Protein AF-Q4DL75-F1 (afdb_monomer_lite)

InterPro domains:
  IPR012677 Nucleotide-binding alpha-beta plait domain superfamily [G3DSA:3.30.70.330] (107-246)

Foldseek 3Di:
DPPPPPPPPFDAAPVRDTAPDDLVLLDQDPVLVPDPCSVLCVVCRSVLSVVLRNVCSHDPVNSPDDSVVSSVVSVVVSVVVVVVVVVVVQLVVQLVQQQPQVRQDPQGGQDLKKKKFFQDAPVVCVVCVVVVNVVVVVVVVQVVLCVQLVHHFPDKDKAAQDVPPPDDDDDDDDDDDDDDDDDDDDDDDDDDPPDDDDDDDDPPDGHGRIMMMTGHPGSSSLSSSQSPQQQDDRPNTGMHMHGDDD

Radius of gyration: 28.58 Å; chains: 1; bounding box: 88×38×76 Å

pLDDT: mean 80.65, std 22.0, range [27.27, 97.44]

Organism: Trypanosoma cruzi (strain CL Brener) (NCBI:txid353153)

Sequence (246 aa):
MDSYASTALVIWGSTGKRLQFTRQDLQMPESVKERPNHHFFEKQWDSVAGFWMNRVLKEAALQQMTVQDIVQCIVSDIERRWEQRKKEKSLYKKRKRLLDSSNITAAGAPSPHVLITNIVSLEAYRQLVAEDSLQQFVTAVLEKVEEVAKEKVAHHAILVDDDDKSDTESPAKDKVKEKQGEDGDGTGPGKAKKRARHEEGDSVSFDDHVAFVCTFSSEAKAARVVSELHGSTFDSRAVLCRFYAL

Secondary structure (DSSP, 8-state):
----------EE-TTSPEES--GGGSPPPHHHHTSTTHHHHHHHHHHHHHHHHHHHHH-TTGGGS-HHHHHHHHHHHHHHHHHHHHHHHHHHHHHHHHT-TT--BTTBS--SEEEEESSS-HHHHHHHHHTT-HHHHHHHHHHHHHHHHTS--SEEEEEE--TT---S----------------------------PPP-S--PPP--SEEEEEE-SSHHHHHHHHHHHTT-EETTEE-EEEE---

Structure (mmCIF, N/CA/C/O backbone):
data_AF-Q4DL75-F1
#
_entry.id   AF-Q4DL75-F1
#
loop_
_atom_site.group_PDB
_atom_site.id
_atom_site.type_symbol
_atom_site.label_atom_id
_atom_site.label_alt_id
_atom_site.label_comp_id
_atom_site.label_asym_id
_atom_site.label_entity_id
_atom_site.label_seq_id
_atom_site.pdbx_PDB_ins_code
_atom_site.Cartn_x
_atom_site.Cartn_y
_atom_site.Cartn_z
_atom_site.occupancy
_atom_site.B_iso_or_equiv
_atom_site.auth_seq_id
_atom_site.auth_comp_id
_atom_site.auth_asym_id
_atom_site.auth_atom_id
_atom_site.pdbx_PDB_model_num
ATOM 1 N N . MET A 1 1 ? -42.844 -4.704 46.526 1.00 39.78 1 MET A N 1
ATOM 2 C CA . MET A 1 1 ? -41.671 -5.350 45.905 1.00 39.78 1 MET A CA 1
ATOM 3 C C . MET A 1 1 ? -41.785 -5.077 44.425 1.00 39.78 1 MET A C 1
ATOM 5 O O . MET A 1 1 ? -42.503 -5.797 43.744 1.00 39.78 1 MET A O 1
ATOM 9 N N . ASP A 1 2 ? -41.177 -3.992 43.960 1.00 42.34 2 ASP A N 1
ATOM 10 C CA . ASP A 1 2 ? -41.196 -3.661 42.540 1.00 42.34 2 ASP A CA 1
ATOM 11 C C . ASP A 1 2 ? -40.245 -4.614 41.831 1.00 42.34 2 ASP A C 1
ATOM 13 O O . ASP A 1 2 ? -39.023 -4.462 41.847 1.00 42.34 2 ASP A O 1
ATOM 17 N N . SER A 1 3 ? -40.824 -5.672 41.272 1.00 45.69 3 SER A N 1
ATOM 18 C CA . SER A 1 3 ? -40.167 -6.497 40.278 1.00 45.69 3 SER A CA 1
ATOM 19 C C . SER A 1 3 ? -39.824 -5.585 39.106 1.00 45.69 3 SER A C 1
ATOM 21 O O . SER A 1 3 ? -40.694 -5.267 38.294 1.00 45.69 3 SER A O 1
ATOM 23 N N . TYR A 1 4 ? -38.570 -5.139 39.032 1.00 51.34 4 TYR A N 1
ATOM 24 C CA . TYR A 1 4 ? -38.012 -4.563 37.817 1.00 51.34 4 TYR A CA 1
ATOM 25 C C . TYR A 1 4 ? -38.083 -5.648 36.743 1.00 51.34 4 TYR A C 1
ATOM 27 O O . TYR A 1 4 ? -37.189 -6.482 36.604 1.00 51.34 4 TYR A O 1
ATOM 35 N N . ALA A 1 5 ? -39.197 -5.676 36.015 1.00 50.12 5 ALA A N 1
ATOM 36 C CA . ALA A 1 5 ? -39.302 -6.400 34.771 1.00 50.12 5 ALA A CA 1
ATOM 37 C C . ALA A 1 5 ? -38.265 -5.760 33.850 1.00 50.12 5 ALA A C 1
ATOM 39 O O . ALA A 1 5 ? -38.484 -4.675 33.318 1.00 50.12 5 ALA A O 1
ATOM 40 N N . SER A 1 6 ? -37.095 -6.391 33.743 1.00 47.69 6 SER A N 1
ATOM 41 C CA . SER A 1 6 ? -36.088 -6.013 32.765 1.00 47.69 6 SER A CA 1
ATOM 42 C C . SER A 1 6 ? -36.744 -6.174 31.400 1.00 47.69 6 SER A C 1
ATOM 44 O O . SER A 1 6 ? -36.872 -7.283 30.878 1.00 47.69 6 SER A O 1
ATOM 46 N N . THR A 1 7 ? -37.261 -5.074 30.856 1.00 50.94 7 THR A N 1
ATOM 47 C CA . THR A 1 7 ? -37.742 -4.983 29.484 1.00 50.94 7 THR A CA 1
ATOM 48 C C . THR A 1 7 ? -36.516 -5.092 28.595 1.00 50.94 7 THR A C 1
ATOM 50 O O . THR A 1 7 ? -35.979 -4.093 28.122 1.00 50.94 7 THR A O 1
ATOM 53 N N . ALA A 1 8 ? -36.013 -6.315 28.437 1.00 59.88 8 ALA A N 1
ATOM 54 C CA . ALA A 1 8 ? -34.924 -6.611 27.534 1.00 59.88 8 ALA A CA 1
ATOM 55 C C . ALA A 1 8 ? -35.410 -6.249 26.131 1.00 59.88 8 ALA A C 1
ATOM 57 O O . ALA A 1 8 ? -36.272 -6.930 25.570 1.00 59.88 8 ALA A O 1
ATOM 58 N N . LEU A 1 9 ? -34.903 -5.135 25.600 1.00 67.50 9 LEU A N 1
ATOM 59 C CA . LEU A 1 9 ? -35.175 -4.686 24.245 1.00 67.50 9 LEU A CA 1
ATOM 60 C C . LEU A 1 9 ? -34.854 -5.845 23.295 1.00 67.50 9 LEU A C 1
ATOM 62 O O . LEU A 1 9 ? -33.698 -6.242 23.149 1.00 67.50 9 LEU A O 1
ATOM 66 N N . VAL A 1 10 ? -35.887 -6.428 22.689 1.00 70.69 10 VAL A N 1
ATOM 67 C CA . VAL A 1 10 ? -35.708 -7.544 21.764 1.00 70.69 10 VAL A CA 1
ATOM 68 C C . VAL A 1 10 ? -35.260 -6.976 20.426 1.00 70.69 10 VAL A C 1
ATOM 70 O O . VAL A 1 10 ? -36.040 -6.339 19.721 1.00 70.69 10 VAL A O 1
ATOM 73 N N . ILE A 1 11 ? -33.998 -7.208 20.078 1.00 77.12 11 ILE A N 1
ATOM 74 C CA . ILE A 1 11 ? -33.431 -6.772 18.805 1.00 77.12 11 ILE A CA 1
ATOM 75 C C . ILE A 1 11 ? -33.595 -7.901 17.786 1.00 77.12 11 ILE A C 1
ATOM 77 O O . ILE A 1 11 ? -33.155 -9.028 18.016 1.00 77.12 11 ILE A O 1
ATOM 81 N N . TRP A 1 12 ? -34.214 -7.595 16.649 1.00 77.56 12 TRP A N 1
ATOM 82 C CA . TRP A 1 12 ? -34.369 -8.528 15.536 1.00 77.56 12 TRP A CA 1
ATOM 83 C C . TRP A 1 12 ? -33.441 -8.133 14.391 1.00 77.56 12 TRP A C 1
ATOM 85 O O . TRP A 1 12 ? -33.362 -6.965 14.011 1.00 77.56 12 TRP A O 1
ATOM 95 N N . GLY A 1 13 ? -32.735 -9.114 13.838 1.00 77.75 13 GLY A N 1
ATOM 96 C CA . GLY A 1 13 ? -32.052 -8.963 12.563 1.00 77.75 13 GLY A CA 1
ATOM 97 C C . GLY A 1 13 ? -33.050 -8.935 11.404 1.00 77.75 13 GLY A C 1
ATOM 98 O O . GLY A 1 13 ? -34.162 -9.451 11.502 1.00 77.75 13 GLY A O 1
ATOM 99 N N . SER A 1 14 ? -32.623 -8.386 10.269 1.00 79.00 14 SER A N 1
ATOM 100 C CA . SER A 1 14 ? -33.390 -8.331 9.008 1.00 79.00 14 SER A CA 1
ATOM 101 C C . SER A 1 14 ? -33.854 -9.698 8.482 1.00 79.00 14 SER A C 1
ATOM 103 O O . SER A 1 14 ? -34.787 -9.783 7.695 1.00 79.00 14 SER A O 1
ATOM 105 N N . THR A 1 15 ? -33.225 -10.772 8.947 1.00 76.00 15 THR A N 1
ATOM 106 C CA . THR A 1 15 ? -33.537 -12.177 8.649 1.00 76.00 15 THR A CA 1
ATOM 107 C C . THR A 1 15 ? -34.676 -12.739 9.506 1.00 76.00 15 THR A C 1
ATOM 109 O O . THR A 1 15 ? -35.018 -13.910 9.371 1.00 76.00 15 THR A O 1
ATOM 112 N N . GLY A 1 16 ? -35.212 -11.954 10.445 1.00 75.38 16 GLY A N 1
ATOM 113 C CA . GLY A 1 16 ? -36.193 -12.416 11.425 1.00 75.38 16 GLY A CA 1
ATOM 114 C C . GLY A 1 16 ? -35.593 -13.224 12.579 1.00 75.38 16 GLY A C 1
ATOM 115 O O . GLY A 1 16 ? -36.344 -13.765 13.383 1.00 75.38 16 GLY A O 1
ATOM 116 N N . LYS A 1 17 ? -34.260 -13.313 12.715 1.00 76.31 17 LYS A N 1
ATOM 117 C CA . LYS A 1 17 ? -33.630 -13.891 13.915 1.00 76.31 17 LYS A CA 1
ATOM 118 C C . LYS A 1 17 ? -33.535 -12.868 15.042 1.00 76.31 17 LYS A C 1
ATOM 120 O O . LYS A 1 17 ? -33.131 -11.727 14.829 1.00 76.31 17 LYS A O 1
ATOM 125 N N . ARG A 1 18 ? -33.839 -13.305 16.263 1.00 81.19 18 ARG A N 1
ATOM 126 C CA . ARG A 1 18 ? -33.608 -12.528 17.485 1.00 81.19 18 ARG A CA 1
ATOM 127 C C . ARG A 1 18 ? -32.119 -12.529 17.828 1.00 81.19 18 ARG A C 1
ATOM 129 O O . ARG A 1 18 ? -31.531 -13.595 17.994 1.00 81.19 18 ARG A O 1
ATOM 136 N N . LEU A 1 19 ? -31.535 -11.346 17.988 1.00 82.50 19 LEU A N 1
ATOM 137 C CA . LEU A 1 19 ? -30.210 -11.191 18.577 1.00 82.50 19 LEU A CA 1
ATOM 138 C C . LEU A 1 19 ? -30.308 -11.330 20.098 1.00 82.50 19 LEU A C 1
ATOM 140 O O . LEU A 1 19 ? -31.209 -10.780 20.733 1.00 82.50 19 LEU A O 1
ATOM 144 N N . GLN A 1 20 ? -29.376 -12.082 20.678 1.00 83.75 20 GLN A N 1
ATOM 145 C CA . GLN A 1 20 ? -29.283 -12.290 22.128 1.00 83.75 20 GLN A CA 1
ATOM 146 C C . GLN A 1 20 ? -28.433 -11.227 22.833 1.00 83.75 20 GLN A C 1
ATOM 148 O O . GLN A 1 20 ? -28.248 -11.298 24.041 1.00 83.75 20 GLN A O 1
ATOM 153 N N . PHE A 1 21 ? -27.921 -10.253 22.085 1.00 87.50 21 PHE A N 1
ATOM 154 C CA . PHE A 1 21 ? -27.061 -9.198 22.593 1.00 87.50 21 PHE A CA 1
ATOM 155 C C . PHE A 1 21 ? -27.409 -7.863 21.936 1.00 87.50 21 PHE A C 1
ATOM 157 O O . PHE A 1 21 ? -28.102 -7.783 20.917 1.00 87.50 21 PHE A O 1
ATOM 164 N N . THR A 1 22 ? -26.904 -6.806 22.541 1.00 86.25 22 THR A N 1
ATOM 165 C CA . THR A 1 22 ? -27.128 -5.416 22.186 1.00 86.25 22 THR A CA 1
ATOM 166 C C . THR A 1 22 ? -25.805 -4.715 21.912 1.00 86.25 22 THR A C 1
ATOM 168 O O . THR A 1 22 ? -24.712 -5.245 22.113 1.00 86.25 22 THR A O 1
ATOM 171 N N . ARG A 1 23 ? -25.887 -3.451 21.493 1.00 86.19 23 ARG A N 1
ATOM 172 C CA . ARG A 1 23 ? -24.699 -2.614 21.312 1.00 86.19 23 ARG A CA 1
ATOM 173 C C . ARG A 1 23 ? -23.872 -2.463 22.598 1.00 86.19 23 ARG A C 1
ATOM 175 O O . ARG A 1 23 ? -22.660 -2.278 22.485 1.00 86.19 23 ARG A O 1
ATOM 182 N N . GLN A 1 24 ? -24.510 -2.538 23.771 1.00 87.94 24 GLN A N 1
ATOM 183 C CA . GLN A 1 24 ? -23.860 -2.417 25.080 1.00 87.94 24 GLN A CA 1
ATOM 184 C C . GLN A 1 24 ? -23.007 -3.637 25.433 1.00 87.94 24 GLN A C 1
ATOM 186 O O . GLN A 1 24 ? -22.086 -3.499 26.226 1.00 87.94 24 GLN A O 1
ATOM 191 N N . ASP A 1 25 ? -23.262 -4.795 24.823 1.00 90.81 25 ASP A N 1
ATOM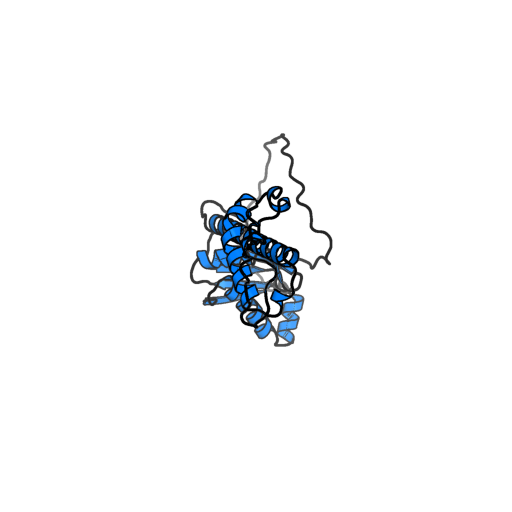 192 C CA . ASP A 1 25 ? -22.452 -6.002 25.017 1.00 90.81 25 ASP A CA 1
ATOM 193 C C . ASP A 1 25 ? -21.151 -5.955 24.191 1.00 90.81 25 ASP A C 1
ATOM 195 O O . ASP A 1 25 ? -20.176 -6.634 24.498 1.00 90.81 25 ASP A O 1
ATOM 199 N N . LEU A 1 26 ? -21.097 -5.095 23.165 1.00 92.31 26 LEU A N 1
ATOM 200 C CA . LEU A 1 26 ? -19.919 -4.850 22.322 1.00 92.31 26 LEU A CA 1
ATOM 201 C C . LEU A 1 26 ? -19.006 -3.756 22.913 1.00 92.31 26 LEU A C 1
ATOM 203 O O . LEU A 1 26 ? -18.618 -2.796 22.229 1.00 92.31 26 LEU A O 1
ATOM 207 N N . GLN A 1 27 ? -18.706 -3.871 24.205 1.00 93.94 27 GLN A N 1
ATOM 208 C CA . GLN A 1 27 ? -17.766 -2.996 24.908 1.00 93.94 27 GLN A CA 1
ATOM 209 C C . GLN A 1 27 ? -16.313 -3.366 24.608 1.00 93.94 27 GLN A C 1
ATOM 211 O O . GLN A 1 27 ? -16.003 -4.498 24.238 1.00 93.94 27 GLN A O 1
ATOM 216 N N . MET A 1 28 ? -15.420 -2.387 24.763 1.00 94.19 28 MET A N 1
ATOM 217 C CA . MET A 1 28 ? -13.986 -2.586 24.581 1.00 94.19 28 MET A CA 1
ATOM 218 C C . MET A 1 28 ? -13.439 -3.506 25.679 1.00 94.19 28 MET A C 1
ATOM 220 O O . MET A 1 28 ? -13.551 -3.148 26.853 1.00 94.19 28 MET A O 1
ATOM 224 N N . PRO A 1 29 ? -12.829 -4.656 25.331 1.00 93.81 29 PRO A N 1
ATOM 225 C CA . PRO A 1 29 ? -12.223 -5.543 26.314 1.00 93.81 29 PRO A CA 1
ATOM 226 C C . PRO A 1 29 ? -11.118 -4.849 27.098 1.00 93.81 29 PRO A C 1
ATOM 228 O O . PRO A 1 29 ? -10.367 -4.037 26.555 1.00 93.81 29 PRO A O 1
ATOM 231 N N . GLU A 1 30 ? -10.947 -5.236 28.358 1.00 92.38 30 GLU A N 1
ATOM 232 C CA . GLU A 1 30 ? -9.880 -4.688 29.199 1.00 92.38 30 GLU A CA 1
ATOM 233 C C . GLU A 1 30 ? -8.483 -5.012 28.663 1.00 92.38 30 GLU A C 1
ATOM 235 O O . GLU A 1 30 ? -7.593 -4.171 28.744 1.00 92.38 30 GLU A O 1
ATOM 240 N N . SER A 1 31 ? -8.317 -6.152 27.986 1.00 92.75 31 SER A N 1
ATOM 241 C CA . SER A 1 31 ? -7.064 -6.538 27.322 1.00 92.75 31 SER A CA 1
ATOM 242 C C . SER A 1 31 ? -6.601 -5.552 26.239 1.00 92.75 31 SER A C 1
ATOM 244 O O . SER A 1 31 ? -5.424 -5.520 25.884 1.00 92.75 31 SER A O 1
ATOM 246 N N . VAL A 1 32 ? -7.495 -4.710 25.703 1.00 92.81 32 VAL A N 1
ATOM 247 C CA . VAL A 1 32 ? -7.131 -3.647 24.750 1.00 92.81 32 VAL A CA 1
ATOM 248 C C . VAL A 1 32 ? -6.464 -2.463 25.460 1.00 92.81 32 VAL A C 1
ATOM 250 O O . VAL A 1 32 ? -5.645 -1.773 24.850 1.00 92.81 32 VAL A O 1
ATOM 253 N N . LYS A 1 33 ? -6.752 -2.243 26.751 1.00 90.94 33 LYS A N 1
ATOM 254 C CA . LYS A 1 33 ? -6.1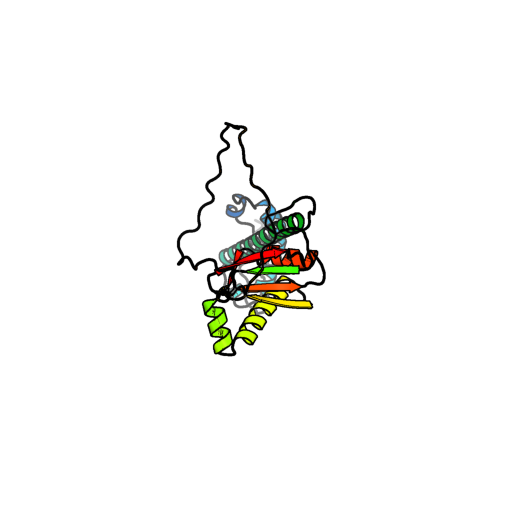71 -1.148 27.549 1.00 90.94 33 LYS A CA 1
ATOM 255 C C . LYS A 1 33 ? -4.670 -1.311 27.774 1.00 90.94 33 LYS A C 1
ATOM 257 O O . LYS A 1 33 ? -3.963 -0.317 27.898 1.00 90.94 33 LYS A O 1
ATOM 262 N N . GLU A 1 34 ? -4.182 -2.545 27.752 1.00 91.56 34 GLU A N 1
ATOM 263 C CA . GLU A 1 34 ? -2.760 -2.871 27.906 1.00 91.56 34 GLU A CA 1
ATOM 264 C C . GLU A 1 34 ? -1.948 -2.645 26.616 1.00 91.56 34 GLU A C 1
ATOM 266 O O . GLU A 1 34 ? -0.717 -2.700 26.628 1.00 91.56 34 GLU A O 1
ATOM 271 N N . ARG A 1 35 ? -2.607 -2.373 25.479 1.00 91.94 35 ARG A N 1
ATOM 272 C CA . ARG A 1 35 ? -1.927 -2.208 24.189 1.00 91.94 35 ARG A CA 1
ATOM 273 C C . ARG A 1 35 ? -1.270 -0.829 24.047 1.00 91.94 35 ARG A C 1
ATOM 275 O O . ARG A 1 35 ? -1.858 0.187 24.420 1.00 91.94 35 ARG A O 1
ATOM 282 N N . PRO A 1 36 ? -0.110 -0.731 23.366 1.00 92.06 36 PRO A N 1
ATOM 283 C CA . PRO A 1 36 ? 0.589 0.544 23.162 1.00 92.06 36 PRO A CA 1
ATOM 284 C C . PRO A 1 36 ? -0.201 1.555 22.311 1.00 92.06 36 PRO A C 1
ATOM 286 O O . PRO A 1 36 ? 0.046 2.758 22.370 1.00 92.06 36 PRO A O 1
ATOM 289 N N . ASN A 1 37 ? -1.147 1.084 21.501 1.00 93.25 37 ASN A N 1
ATOM 290 C CA . ASN A 1 37 ? -2.039 1.885 20.665 1.00 93.25 37 ASN A CA 1
ATOM 291 C C . ASN A 1 37 ? -3.453 2.031 21.260 1.00 93.25 37 ASN A C 1
ATOM 293 O O . ASN A 1 37 ? -4.364 2.420 20.530 1.00 93.25 37 ASN A O 1
ATOM 297 N N . HIS A 1 38 ? -3.645 1.788 22.564 1.00 95.19 38 HIS A N 1
ATOM 298 C CA . HIS A 1 38 ? -4.941 1.891 23.254 1.00 95.19 38 HIS A CA 1
ATOM 299 C C . HIS A 1 38 ? -5.725 3.168 22.907 1.00 95.19 38 HIS A C 1
ATOM 301 O O . HIS A 1 38 ? -6.896 3.102 22.553 1.00 95.19 38 HIS A O 1
ATOM 307 N N . HIS A 1 39 ? -5.079 4.336 22.910 1.00 95.00 39 HIS A N 1
ATOM 308 C CA . HIS A 1 39 ? -5.768 5.599 22.624 1.00 95.00 39 HIS A CA 1
ATOM 309 C C . HIS A 1 39 ? -6.342 5.680 21.192 1.00 95.00 39 HIS A C 1
ATOM 311 O O . HIS A 1 39 ? -7.291 6.418 20.922 1.00 95.00 39 HIS A O 1
ATOM 317 N N . PHE A 1 40 ? -5.775 4.928 20.243 1.00 96.00 40 PHE A N 1
ATOM 318 C CA . PHE A 1 40 ? -6.364 4.786 18.912 1.00 96.00 40 PHE A CA 1
ATOM 319 C C . PHE A 1 40 ? -7.606 3.893 18.945 1.00 96.00 40 PHE A C 1
ATOM 321 O O . PHE A 1 40 ? -8.604 4.240 18.315 1.00 96.00 40 PHE A O 1
ATOM 328 N N . PHE A 1 41 ? -7.563 2.793 19.703 1.00 96.88 41 PHE A N 1
ATOM 329 C CA . PHE A 1 41 ? -8.728 1.940 19.936 1.00 96.88 41 PHE A CA 1
ATOM 330 C C . PHE A 1 41 ? -9.868 2.717 20.577 1.00 96.88 41 PHE A C 1
ATOM 332 O O . PHE A 1 41 ? -10.953 2.739 20.011 1.00 96.88 41 PHE A O 1
ATOM 339 N N . GLU A 1 42 ? -9.602 3.435 21.664 1.00 96.12 42 GLU A N 1
ATOM 340 C CA . GLU A 1 42 ? -10.575 4.274 22.367 1.00 96.12 42 GLU A CA 1
ATOM 341 C C . GLU A 1 42 ? -11.300 5.239 21.411 1.00 96.12 42 GLU A C 1
ATOM 343 O O . GLU A 1 42 ? -12.525 5.309 21.388 1.00 96.12 42 GLU A O 1
ATOM 348 N N . LYS A 1 43 ? -10.554 5.910 20.523 1.00 95.94 43 LYS A N 1
ATOM 349 C CA . LYS A 1 43 ? -11.116 6.836 19.524 1.00 95.94 43 LYS A CA 1
ATOM 350 C C . LYS A 1 43 ? -11.910 6.169 18.402 1.00 95.94 43 LYS A C 1
ATOM 352 O O . LYS A 1 43 ? -12.688 6.845 17.733 1.00 95.94 43 LYS A O 1
ATOM 357 N N . GLN A 1 44 ? -11.643 4.904 18.095 1.00 96.19 44 GLN A N 1
ATOM 358 C CA . GLN A 1 44 ? -12.281 4.192 16.982 1.00 96.19 44 GLN A CA 1
ATOM 359 C C . GLN A 1 44 ? -13.406 3.265 17.441 1.00 96.19 44 GLN A C 1
ATOM 361 O O . GLN A 1 44 ? -14.289 2.960 16.637 1.00 96.19 44 GLN A O 1
ATOM 366 N N . TRP A 1 45 ? -13.389 2.832 18.703 1.00 97.12 45 TRP A N 1
ATOM 367 C CA . TRP A 1 45 ? -14.210 1.735 19.199 1.00 97.12 45 TRP A CA 1
ATOM 368 C C . TRP A 1 45 ? -15.690 1.958 18.933 1.00 97.12 45 TRP A C 1
ATOM 370 O O . TRP A 1 45 ? -16.333 1.131 18.289 1.00 97.12 45 TRP A O 1
ATOM 380 N N . ASP A 1 46 ? -16.221 3.106 19.353 1.00 95.12 46 ASP A N 1
ATOM 381 C CA . ASP A 1 46 ? -17.655 3.364 19.266 1.00 95.12 46 ASP A CA 1
ATOM 382 C C . ASP A 1 46 ? -18.176 3.357 17.830 1.00 95.12 46 ASP A C 1
ATOM 384 O O . ASP A 1 46 ? -19.226 2.767 17.550 1.00 95.12 46 ASP A O 1
ATOM 388 N N . SER A 1 47 ? -17.395 3.932 16.914 1.00 96.00 47 SER A N 1
ATOM 389 C CA . SER A 1 47 ? -17.699 3.949 15.486 1.00 96.00 47 SER A CA 1
ATOM 390 C C . SER A 1 47 ? -17.640 2.545 14.880 1.00 96.00 47 SER A C 1
ATOM 392 O O . SER A 1 47 ? -18.586 2.121 14.213 1.00 96.00 47 SER A O 1
ATOM 394 N N . VAL A 1 48 ? -16.564 1.795 15.136 1.00 96.38 48 VAL A N 1
ATOM 395 C CA . VAL A 1 48 ? -16.358 0.467 14.539 1.00 96.38 48 VAL A CA 1
ATOM 396 C C . VAL A 1 48 ? -17.343 -0.549 15.105 1.00 96.38 48 VAL A C 1
ATOM 398 O O . VAL A 1 48 ? -17.970 -1.279 14.342 1.00 96.38 48 VAL A O 1
ATOM 401 N N . ALA A 1 49 ? -17.568 -0.568 16.413 1.00 95.81 49 ALA A N 1
ATOM 402 C CA . ALA A 1 49 ? -18.534 -1.478 17.007 1.00 95.81 49 ALA A CA 1
ATOM 403 C C . ALA A 1 49 ? -19.989 -1.090 16.660 1.00 95.81 49 ALA A C 1
ATOM 405 O O . ALA A 1 49 ? -20.840 -1.967 16.512 1.00 95.81 49 ALA A O 1
ATOM 406 N N . GLY A 1 50 ? -20.277 0.195 16.403 1.00 95.12 50 GLY A N 1
ATOM 407 C CA . GLY A 1 50 ? -21.547 0.625 15.804 1.00 95.12 50 GLY A CA 1
ATOM 408 C C . GLY A 1 50 ? -21.730 0.107 14.373 1.00 95.12 50 GLY A C 1
ATOM 409 O O . GLY A 1 50 ? -22.800 -0.388 14.018 1.00 95.12 50 GLY A O 1
ATOM 410 N N . PHE A 1 51 ? -20.672 0.156 13.560 1.00 95.38 51 PHE A N 1
ATOM 411 C CA . PHE A 1 51 ? -20.659 -0.437 12.222 1.00 95.38 51 PHE A CA 1
ATOM 412 C C . PHE A 1 51 ? -20.890 -1.955 12.266 1.00 95.38 51 PHE A C 1
ATOM 414 O O . PHE A 1 51 ? -21.756 -2.459 11.552 1.00 95.38 51 PHE A O 1
ATOM 421 N N . TRP A 1 52 ? -20.183 -2.677 13.139 1.00 95.31 52 TRP A N 1
ATOM 422 C CA . TRP A 1 52 ? -20.342 -4.126 13.284 1.00 95.31 52 TRP A CA 1
ATOM 423 C C . TRP A 1 52 ? -21.732 -4.523 13.777 1.00 95.31 52 TRP A C 1
ATOM 425 O O . TRP A 1 52 ? -22.305 -5.461 13.232 1.00 95.31 52 TRP A O 1
ATOM 435 N N . MET A 1 53 ? -22.331 -3.782 14.714 1.00 93.38 53 MET A N 1
ATOM 436 C CA . MET A 1 53 ? -23.714 -4.031 15.140 1.00 93.38 53 MET A CA 1
ATOM 437 C C . MET A 1 53 ? -24.696 -3.919 13.963 1.00 93.38 53 MET A C 1
ATOM 439 O O . MET A 1 53 ? -25.503 -4.817 13.729 1.00 93.38 53 MET A O 1
ATOM 443 N N . ASN A 1 54 ? -24.586 -2.851 13.166 1.00 92.06 54 ASN A N 1
ATOM 444 C CA . ASN A 1 54 ? -25.404 -2.677 11.962 1.00 92.06 54 ASN A CA 1
ATOM 445 C C . ASN A 1 54 ? -25.181 -3.791 10.934 1.00 92.06 54 ASN A C 1
ATOM 447 O O . ASN A 1 54 ? -26.113 -4.187 10.232 1.00 92.06 54 ASN A O 1
ATOM 451 N N . ARG A 1 55 ? -23.949 -4.292 10.839 1.00 93.12 55 ARG A N 1
ATOM 452 C CA . ARG A 1 55 ? -23.586 -5.389 9.947 1.00 93.12 55 ARG A CA 1
ATOM 453 C C . ARG A 1 55 ? -24.206 -6.713 10.399 1.00 93.12 55 ARG A C 1
ATOM 455 O O . ARG A 1 55 ? -24.822 -7.395 9.587 1.00 93.12 55 ARG A O 1
ATOM 462 N N . VAL A 1 56 ? -24.144 -7.028 11.694 1.00 92.06 56 VAL A N 1
ATOM 463 C CA . VAL A 1 56 ? -24.781 -8.222 12.278 1.00 92.06 56 VAL A CA 1
ATOM 464 C C . VAL A 1 56 ? -26.296 -8.214 12.051 1.00 92.06 56 VAL A C 1
ATOM 466 O O . VAL A 1 56 ? -26.884 -9.239 11.714 1.00 92.06 56 VAL A O 1
ATOM 469 N N . LEU A 1 57 ? -26.949 -7.054 12.149 1.00 89.31 57 LEU A N 1
ATOM 470 C CA . LEU A 1 57 ? -28.385 -6.941 11.866 1.00 89.31 57 LEU A CA 1
ATOM 471 C C . LEU A 1 57 ? -28.750 -7.316 10.419 1.00 89.31 57 LEU A C 1
ATOM 473 O O . LEU A 1 57 ? -29.879 -7.740 10.160 1.00 89.31 57 LEU A O 1
ATOM 477 N N . LYS A 1 58 ? -27.815 -7.184 9.475 1.00 88.62 58 LYS A N 1
ATOM 478 C CA . LYS A 1 58 ? -28.036 -7.411 8.040 1.00 88.62 58 LYS A CA 1
ATOM 479 C C . LYS A 1 58 ? -27.552 -8.778 7.558 1.00 88.62 58 LYS A C 1
ATOM 481 O O . LYS A 1 58 ? -28.164 -9.363 6.673 1.00 88.62 58 LYS A O 1
ATOM 486 N N . GLU A 1 59 ? -26.471 -9.297 8.131 1.00 88.88 59 GLU A N 1
ATOM 487 C CA . GLU A 1 59 ? -25.804 -10.505 7.638 1.00 88.88 59 GLU A CA 1
ATOM 488 C C . GLU A 1 59 ? -26.153 -11.734 8.484 1.00 88.88 59 GLU A C 1
ATOM 490 O O . GLU A 1 59 ? -25.723 -11.859 9.629 1.00 88.88 59 GLU A O 1
ATOM 495 N N . ALA A 1 60 ? -26.879 -12.689 7.891 1.00 85.56 60 ALA A N 1
ATOM 496 C CA . ALA A 1 60 ? -27.325 -13.918 8.558 1.00 85.56 60 ALA A CA 1
ATOM 497 C C . ALA A 1 60 ? -26.183 -14.739 9.188 1.00 85.56 60 ALA A C 1
ATOM 499 O O . ALA A 1 60 ? -26.378 -15.372 10.226 1.00 85.56 60 ALA A O 1
ATOM 500 N N . ALA A 1 61 ? -25.001 -14.730 8.564 1.00 87.38 61 ALA A N 1
ATOM 501 C CA . ALA A 1 61 ? -23.824 -15.447 9.049 1.00 87.38 61 ALA A CA 1
ATOM 502 C C . ALA A 1 61 ? -23.296 -14.858 10.368 1.00 87.38 61 ALA A C 1
ATOM 504 O O . ALA A 1 61 ? -22.989 -15.598 11.298 1.00 87.38 61 ALA A O 1
ATOM 505 N N . LEU A 1 62 ? -23.269 -13.527 10.487 1.00 88.94 62 LEU A N 1
ATOM 506 C CA . LEU A 1 62 ? -22.761 -12.843 11.678 1.00 88.94 62 LEU A CA 1
ATOM 507 C C . LEU A 1 62 ? -23.705 -12.970 12.880 1.00 88.94 62 LEU A C 1
ATOM 509 O O . LEU A 1 62 ? -23.268 -12.889 14.020 1.00 88.94 62 LEU A O 1
ATOM 513 N N . GLN A 1 63 ? -24.998 -13.207 12.647 1.00 85.88 63 GLN A N 1
ATOM 514 C CA . GLN A 1 63 ? -25.993 -13.395 13.713 1.00 85.88 63 GLN A CA 1
ATOM 515 C C . GLN A 1 63 ? -25.805 -14.697 14.500 1.00 85.88 63 GLN A C 1
ATOM 517 O O . GLN A 1 63 ? -26.422 -14.866 15.548 1.00 85.88 63 GLN A O 1
ATOM 522 N N . GLN A 1 64 ? -25.008 -15.631 13.975 1.00 85.56 64 GLN A N 1
ATOM 523 C CA . GLN A 1 64 ? -24.668 -16.892 14.641 1.00 85.56 64 GLN A CA 1
ATOM 524 C C . GLN A 1 64 ? -23.363 -16.795 15.438 1.00 85.56 64 GLN A C 1
ATOM 526 O O . GLN A 1 64 ? -23.040 -17.717 16.181 1.00 85.56 64 GLN A O 1
ATOM 531 N N . MET A 1 65 ? -22.614 -15.700 15.281 1.00 89.19 65 MET A N 1
ATOM 532 C CA . MET A 1 65 ? -21.365 -15.483 16.001 1.00 89.19 65 MET A CA 1
ATOM 533 C C . MET A 1 65 ? -21.637 -15.102 17.452 1.00 89.19 65 MET A C 1
ATOM 535 O O . MET A 1 65 ? -22.633 -14.444 17.767 1.00 89.19 65 MET A O 1
ATOM 539 N N . THR A 1 66 ? -20.723 -15.485 18.339 1.00 91.75 66 THR A N 1
ATOM 540 C CA . THR A 1 66 ? -20.791 -15.039 19.728 1.00 91.75 66 THR A CA 1
ATOM 541 C C . THR A 1 66 ? -20.402 -13.563 19.832 1.00 91.75 66 THR A C 1
ATOM 543 O O . THR A 1 66 ? -19.711 -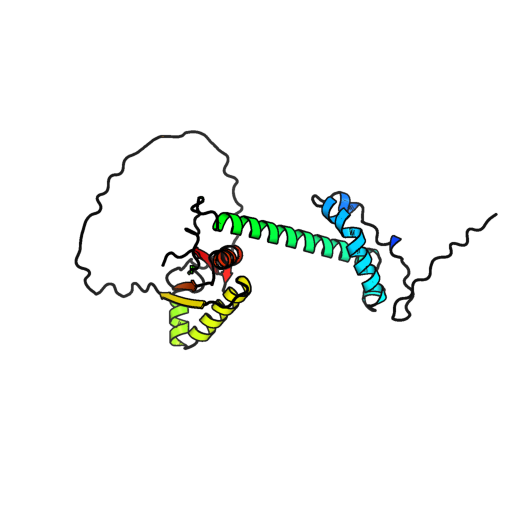13.011 18.971 1.00 91.75 66 THR A O 1
ATOM 546 N N . VAL A 1 67 ? -20.809 -12.909 20.923 1.00 91.62 67 VAL A N 1
ATOM 547 C CA . VAL A 1 67 ? -20.394 -11.528 21.228 1.00 91.62 67 VAL A CA 1
ATOM 548 C C . VAL A 1 67 ? -18.867 -11.414 21.244 1.00 91.62 67 VAL A C 1
ATOM 550 O O . VAL A 1 67 ? -18.318 -10.461 20.696 1.00 91.62 67 VAL A O 1
ATOM 553 N N . GLN A 1 68 ? -18.182 -12.410 21.813 1.00 93.81 68 GLN A N 1
ATOM 554 C CA . GLN A 1 68 ? -16.722 -12.447 21.890 1.00 93.81 68 GLN A CA 1
ATOM 555 C C . GLN A 1 68 ? -16.078 -12.483 20.498 1.00 93.81 68 GLN A C 1
ATOM 557 O O . GLN A 1 68 ? -15.146 -11.720 20.247 1.00 93.81 68 GLN A O 1
ATOM 562 N N . ASP A 1 69 ? -16.611 -13.278 19.566 1.00 94.62 69 ASP A N 1
ATOM 563 C CA . ASP A 1 69 ? -16.085 -13.352 18.196 1.00 94.62 69 ASP A CA 1
ATOM 564 C C . ASP A 1 69 ? -16.270 -12.030 17.436 1.00 94.62 69 ASP A C 1
ATOM 566 O O . ASP A 1 69 ? -15.387 -11.593 16.694 1.00 94.62 69 ASP A O 1
ATOM 570 N N . ILE A 1 70 ? -17.408 -11.357 17.634 1.00 94.38 70 ILE A N 1
ATOM 571 C CA . ILE A 1 70 ? -17.688 -10.048 17.024 1.00 94.38 70 ILE A CA 1
ATOM 572 C C . ILE A 1 70 ? -16.746 -8.987 17.598 1.00 94.38 70 ILE A C 1
ATOM 574 O O . ILE A 1 70 ? -16.179 -8.187 16.852 1.00 94.38 70 ILE A O 1
ATOM 578 N N . VAL A 1 71 ? -16.542 -8.990 18.915 1.00 96.00 71 VAL A N 1
ATOM 579 C CA . VAL A 1 71 ? -15.580 -8.114 19.592 1.00 96.00 71 VAL A CA 1
ATOM 580 C C . VAL A 1 71 ? -14.161 -8.365 19.079 1.00 96.00 71 VAL A C 1
ATOM 582 O O . VAL A 1 71 ? -13.446 -7.407 18.787 1.00 96.00 71 VAL A O 1
ATOM 585 N N . GLN A 1 72 ? -13.768 -9.621 18.866 1.00 95.81 72 GLN A N 1
ATOM 586 C CA . GLN A 1 72 ? -12.470 -9.947 18.278 1.00 95.81 72 GLN A CA 1
ATOM 587 C C . GLN A 1 72 ? -12.349 -9.422 16.839 1.00 95.81 72 GLN A C 1
ATOM 589 O O . GLN A 1 72 ? -11.317 -8.864 16.467 1.00 95.81 72 GLN A O 1
ATOM 594 N N . CYS A 1 73 ? -13.419 -9.508 16.048 1.00 96.00 73 CYS A N 1
ATOM 595 C CA . CYS A 1 73 ? -13.482 -8.931 14.706 1.00 96.00 73 CYS A CA 1
ATOM 596 C C . CYS A 1 73 ? -13.357 -7.394 14.714 1.00 96.00 73 CYS A C 1
ATOM 598 O O . CYS A 1 73 ? -12.662 -6.828 13.866 1.00 96.00 73 CYS A O 1
ATOM 600 N N . ILE A 1 74 ? -13.971 -6.712 15.688 1.00 96.88 74 ILE A N 1
ATOM 601 C CA . ILE A 1 74 ? -13.799 -5.268 15.919 1.00 96.88 74 ILE A CA 1
ATOM 602 C C . ILE A 1 74 ? -12.335 -4.954 16.243 1.00 96.88 74 ILE A C 1
ATOM 604 O O . ILE A 1 74 ? -11.759 -4.044 15.642 1.00 96.88 74 ILE A O 1
ATOM 608 N N . VAL A 1 75 ? -11.720 -5.722 17.149 1.00 96.88 75 VAL A N 1
ATOM 609 C CA . VAL A 1 75 ? -10.310 -5.546 17.523 1.00 96.88 75 VAL A CA 1
ATOM 610 C C . VAL A 1 75 ? -9.407 -5.693 16.300 1.00 96.88 75 VAL A C 1
ATOM 612 O O . VAL A 1 75 ? -8.586 -4.814 16.037 1.00 96.88 75 VAL A O 1
ATOM 615 N N . SER A 1 76 ? -9.585 -6.759 15.517 1.00 96.62 76 SER A N 1
ATOM 616 C CA . SER A 1 76 ? -8.820 -7.003 14.292 1.00 96.62 76 SER A CA 1
ATOM 617 C C . SER A 1 76 ? -9.016 -5.909 13.238 1.00 96.62 76 SER A C 1
ATOM 619 O O . SER A 1 76 ? -8.048 -5.525 12.580 1.00 96.62 76 SER A O 1
ATOM 621 N N . ASP A 1 77 ? -10.228 -5.367 13.077 1.00 96.94 77 ASP A N 1
ATOM 622 C CA . ASP A 1 77 ? -10.473 -4.268 12.134 1.00 96.94 77 ASP A CA 1
ATOM 623 C C . ASP A 1 77 ? -9.757 -2.979 12.565 1.00 96.94 77 ASP A C 1
ATOM 625 O O . ASP A 1 77 ? -9.082 -2.342 11.753 1.00 96.94 77 ASP A O 1
ATOM 629 N N . ILE A 1 78 ? -9.841 -2.609 13.847 1.00 97.31 78 ILE A N 1
ATOM 630 C CA . ILE A 1 78 ? -9.142 -1.428 14.371 1.00 97.31 78 ILE A CA 1
ATOM 631 C C . ILE A 1 78 ? -7.623 -1.606 14.257 1.00 97.31 78 ILE A C 1
ATOM 633 O O . ILE A 1 78 ? -6.938 -0.682 13.816 1.00 97.31 78 ILE A O 1
ATOM 637 N N . GLU A 1 79 ? -7.094 -2.787 14.581 1.00 96.25 79 GLU A N 1
ATOM 638 C CA . GLU A 1 79 ? -5.662 -3.081 14.455 1.00 96.25 79 GLU A CA 1
ATOM 639 C C . GLU A 1 79 ? -5.196 -2.955 12.997 1.00 96.25 79 GLU A C 1
ATOM 641 O O . GLU A 1 79 ? -4.197 -2.297 12.703 1.00 96.25 79 GLU A O 1
ATOM 646 N N . ARG A 1 80 ? -5.973 -3.484 12.044 1.00 96.44 80 ARG A N 1
ATOM 647 C CA . ARG A 1 80 ? -5.684 -3.335 10.612 1.00 96.44 80 ARG A CA 1
ATOM 648 C C . ARG A 1 80 ? -5.656 -1.866 10.185 1.00 96.44 80 ARG A C 1
ATOM 650 O O . ARG A 1 80 ? -4.746 -1.455 9.464 1.00 96.44 80 ARG A O 1
ATOM 657 N N . ARG A 1 81 ? -6.617 -1.054 10.641 1.00 96.12 81 ARG A N 1
ATOM 658 C CA . ARG A 1 81 ? -6.642 0.399 10.371 1.00 96.12 81 ARG A CA 1
ATOM 659 C C . ARG A 1 81 ? -5.440 1.113 10.990 1.00 96.12 81 ARG A C 1
ATOM 661 O O . ARG A 1 81 ? -4.905 2.050 10.393 1.00 96.12 81 ARG A O 1
ATOM 668 N N . TRP A 1 82 ? -5.008 0.685 12.175 1.00 95.19 82 TRP A N 1
ATOM 669 C CA . TRP A 1 82 ? -3.823 1.221 12.837 1.00 95.19 82 TRP A CA 1
ATOM 670 C C . TRP A 1 82 ? -2.547 0.935 12.041 1.00 95.19 82 TRP A C 1
ATOM 672 O O . TRP A 1 82 ? -1.775 1.860 11.763 1.00 95.19 82 TRP A O 1
ATOM 682 N N . GLU A 1 83 ? -2.351 -0.311 11.613 1.00 95.12 83 GLU A N 1
ATOM 683 C CA . GLU A 1 83 ? -1.193 -0.699 10.806 1.00 95.12 83 GLU A CA 1
ATOM 684 C C . GLU A 1 83 ? -1.192 -0.014 9.436 1.00 95.12 83 GLU A C 1
ATOM 686 O O . GLU A 1 83 ? -0.157 0.502 9.004 1.00 95.12 83 GLU A O 1
ATOM 691 N N . GLN A 1 84 ? -2.359 0.124 8.799 1.00 94.06 84 GLN A N 1
ATOM 692 C CA . GLN A 1 84 ? -2.493 0.915 7.577 1.00 94.06 84 GLN A CA 1
ATOM 693 C C . GLN A 1 84 ? -2.047 2.368 7.801 1.00 94.06 84 GLN A C 1
ATOM 695 O O . GLN A 1 84 ? -1.214 2.886 7.055 1.00 94.06 84 GLN A O 1
ATOM 700 N N . ARG A 1 85 ? -2.516 3.017 8.875 1.00 93.62 85 ARG A N 1
ATOM 701 C CA . ARG A 1 85 ? -2.131 4.398 9.212 1.00 93.62 85 ARG A CA 1
ATOM 702 C C . ARG A 1 85 ? -0.631 4.530 9.484 1.00 93.62 85 ARG A C 1
ATOM 704 O O . ARG A 1 85 ? -0.032 5.548 9.129 1.00 93.62 85 ARG A O 1
ATOM 711 N N . LYS A 1 86 ? -0.001 3.535 10.118 1.00 93.62 86 LYS A N 1
ATOM 712 C CA . LYS A 1 86 ? 1.458 3.503 10.322 1.00 93.62 86 LYS A CA 1
ATOM 713 C C . LYS A 1 86 ? 2.204 3.389 8.997 1.00 93.62 86 LYS A C 1
ATOM 715 O O . LYS A 1 86 ? 3.131 4.172 8.772 1.00 93.62 86 LYS A O 1
ATOM 720 N N . LYS A 1 87 ? 1.778 2.479 8.115 1.00 90.19 87 LYS A N 1
ATOM 721 C CA . LYS A 1 87 ? 2.354 2.302 6.775 1.00 90.19 87 LYS A CA 1
ATOM 722 C C . LYS A 1 87 ? 2.255 3.593 5.962 1.00 90.19 87 LYS A C 1
ATOM 724 O O . LYS A 1 87 ? 3.268 4.079 5.465 1.00 90.19 87 LYS A O 1
ATOM 729 N N . GLU A 1 88 ? 1.079 4.213 5.920 1.00 91.56 88 GLU A N 1
ATOM 730 C CA . GLU A 1 88 ? 0.846 5.478 5.211 1.00 91.56 88 GLU A CA 1
ATOM 731 C C . GLU A 1 88 ? 1.699 6.627 5.762 1.00 91.56 88 GLU A C 1
ATOM 733 O O . GLU A 1 88 ? 2.331 7.354 4.996 1.00 91.56 88 GLU A O 1
ATOM 738 N N . LYS A 1 89 ? 1.793 6.773 7.092 1.00 93.12 89 LYS A N 1
ATOM 739 C CA . LYS A 1 89 ? 2.665 7.783 7.716 1.00 93.12 89 LYS A CA 1
ATOM 740 C C . LYS A 1 89 ? 4.143 7.546 7.412 1.00 93.12 89 LYS A C 1
ATOM 742 O O . LYS A 1 89 ? 4.882 8.513 7.224 1.00 93.12 89 LYS A O 1
ATOM 747 N N . SER A 1 90 ? 4.583 6.289 7.402 1.00 91.94 90 SER A N 1
ATOM 748 C CA . SER A 1 90 ? 5.960 5.925 7.057 1.00 91.94 90 SER A CA 1
ATOM 749 C C . SER A 1 90 ? 6.275 6.308 5.610 1.00 91.94 90 SER A C 1
ATOM 751 O O . SER A 1 90 ? 7.250 7.019 5.360 1.00 91.94 90 SER A O 1
ATOM 753 N N . LEU A 1 91 ? 5.390 5.945 4.676 1.00 90.31 91 LEU A N 1
ATOM 754 C CA . LEU A 1 91 ? 5.507 6.309 3.264 1.00 90.31 91 LEU A CA 1
ATOM 755 C C . LEU A 1 91 ? 5.496 7.823 3.064 1.00 90.31 91 LEU A C 1
ATOM 757 O O . LEU A 1 91 ? 6.353 8.350 2.361 1.00 90.31 91 LEU A O 1
ATOM 761 N N . TYR A 1 92 ? 4.597 8.542 3.736 1.00 90.69 92 TYR A N 1
ATOM 762 C CA . TYR A 1 92 ? 4.560 10.002 3.691 1.00 90.69 92 TYR A CA 1
ATOM 763 C C . TYR A 1 92 ? 5.891 10.625 4.137 1.00 90.69 92 TYR A C 1
ATOM 765 O O . TYR A 1 92 ? 6.435 11.485 3.447 1.00 90.69 92 TYR A O 1
ATOM 773 N N . LYS A 1 93 ? 6.466 10.160 5.257 1.00 91.25 93 LYS A N 1
ATOM 774 C CA . LYS A 1 93 ? 7.780 10.629 5.727 1.00 91.25 93 LYS A CA 1
ATOM 775 C C . LYS A 1 93 ? 8.900 10.291 4.741 1.00 91.25 93 LYS A C 1
ATOM 777 O O . LYS A 1 93 ? 9.770 11.131 4.535 1.00 91.25 93 LYS A O 1
ATOM 782 N N . LYS A 1 94 ? 8.885 9.094 4.142 1.00 89.38 94 LYS A N 1
ATOM 783 C CA . LYS A 1 94 ? 9.866 8.679 3.125 1.00 89.38 94 LYS A CA 1
ATOM 784 C C . LYS A 1 94 ? 9.790 9.598 1.904 1.00 89.38 94 LYS A C 1
ATOM 786 O O . LYS A 1 94 ? 10.804 10.175 1.540 1.00 89.38 94 LYS A O 1
ATOM 791 N N . ARG A 1 95 ? 8.593 9.833 1.356 1.00 90.56 95 ARG A N 1
ATOM 792 C CA . ARG A 1 95 ? 8.375 10.758 0.227 1.00 90.56 95 ARG A CA 1
ATOM 793 C C . ARG A 1 95 ? 8.805 12.185 0.550 1.00 90.56 95 ARG A C 1
ATOM 795 O O . ARG A 1 95 ? 9.509 12.789 -0.243 1.00 90.56 95 ARG A O 1
ATOM 802 N N . LYS A 1 96 ? 8.442 12.704 1.729 1.00 90.25 96 LYS A N 1
ATOM 803 C CA . LYS A 1 96 ? 8.853 14.051 2.149 1.00 90.25 96 LYS A CA 1
ATOM 804 C C . LYS A 1 96 ? 10.378 14.203 2.182 1.00 90.25 96 LYS A C 1
ATOM 806 O O . LYS A 1 96 ? 10.872 15.249 1.801 1.00 90.25 96 LYS A O 1
ATOM 811 N N . ARG A 1 97 ? 11.108 13.174 2.627 1.00 89.62 97 ARG A N 1
ATOM 812 C CA . ARG A 1 97 ? 12.582 13.171 2.624 1.00 89.62 97 ARG A CA 1
ATOM 813 C C . ARG A 1 97 ? 13.168 13.034 1.223 1.00 89.62 97 ARG A C 1
ATOM 815 O O . ARG A 1 97 ? 14.177 13.656 0.951 1.00 89.62 97 ARG A O 1
ATOM 822 N N . LEU A 1 98 ? 12.549 12.225 0.364 1.00 89.56 98 LEU A N 1
ATOM 823 C CA . LEU A 1 98 ? 12.984 12.049 -1.024 1.00 89.56 98 LEU A CA 1
ATOM 824 C C . LEU A 1 98 ? 12.864 13.336 -1.843 1.00 89.56 98 LEU A C 1
ATOM 826 O O . LEU A 1 98 ? 13.653 13.522 -2.750 1.00 89.56 98 LEU A O 1
ATOM 830 N N . LEU A 1 99 ? 11.886 14.187 -1.530 1.00 89.12 99 LEU A N 1
ATOM 831 C CA . LEU A 1 99 ? 11.647 15.471 -2.201 1.00 89.12 99 LEU A CA 1
ATOM 832 C C . LEU A 1 99 ? 12.395 16.647 -1.556 1.00 89.12 99 LEU A C 1
ATOM 834 O O . LEU A 1 99 ? 12.247 17.784 -1.993 1.00 89.12 99 LEU A O 1
ATOM 838 N N . ASP A 1 100 ? 13.152 16.405 -0.488 1.00 87.69 100 ASP A N 1
ATOM 839 C CA . ASP A 1 100 ? 13.949 17.440 0.157 1.00 87.69 100 ASP A CA 1
ATOM 840 C C . ASP A 1 100 ? 15.277 17.583 -0.590 1.00 87.69 100 ASP A C 1
ATOM 842 O O . ASP A 1 100 ? 16.190 16.779 -0.409 1.00 87.69 100 ASP A O 1
ATOM 846 N N . SER A 1 101 ? 15.387 18.605 -1.440 1.00 79.56 101 SER A N 1
ATOM 847 C CA . SER A 1 101 ? 16.579 18.854 -2.261 1.00 79.56 101 SER A CA 1
ATOM 848 C C . SER A 1 101 ? 17.843 19.127 -1.441 1.00 79.56 101 SER A C 1
ATOM 850 O O . SER A 1 101 ? 18.948 18.934 -1.944 1.00 79.56 101 SER A O 1
ATOM 852 N N . SER A 1 102 ? 17.704 19.530 -0.172 1.00 82.12 102 SER A N 1
ATOM 853 C CA . SER A 1 102 ? 18.839 19.711 0.740 1.00 82.12 102 SER A CA 1
ATOM 854 C C . SER A 1 102 ? 19.409 18.386 1.258 1.00 82.12 102 SER A C 1
ATOM 856 O O . SER A 1 102 ? 20.530 18.343 1.767 1.00 82.12 102 SER A O 1
ATOM 858 N N . ASN A 1 103 ? 18.654 17.293 1.121 1.00 73.44 103 ASN A N 1
ATOM 859 C CA . ASN A 1 103 ? 19.004 15.976 1.624 1.00 73.44 103 ASN A CA 1
ATOM 860 C C . ASN A 1 103 ? 19.321 15.037 0.458 1.00 73.44 103 ASN A C 1
ATOM 862 O O . ASN A 1 103 ? 18.463 14.293 -0.019 1.00 73.44 103 ASN A O 1
ATOM 866 N N . ILE A 1 104 ? 20.575 15.055 0.002 1.00 72.25 104 ILE A N 1
ATOM 867 C CA . ILE A 1 104 ? 21.041 14.099 -1.005 1.00 72.25 104 ILE A CA 1
ATOM 868 C C . ILE A 1 104 ? 21.089 12.716 -0.352 1.00 72.25 104 ILE A C 1
ATOM 870 O O . ILE A 1 104 ? 21.996 12.378 0.407 1.00 72.25 104 ILE A O 1
ATOM 874 N N . THR A 1 105 ? 20.064 11.915 -0.627 1.00 77.94 105 THR A N 1
ATOM 875 C CA . THR A 1 105 ? 19.975 10.529 -0.165 1.00 77.94 105 THR A CA 1
ATOM 876 C C . THR A 1 105 ? 20.557 9.569 -1.205 1.00 77.94 105 THR A C 1
ATOM 878 O O . THR A 1 105 ? 20.803 9.942 -2.349 1.00 77.94 105 THR A O 1
ATOM 881 N N . ALA A 1 106 ? 20.701 8.289 -0.846 1.00 81.38 106 ALA A N 1
ATOM 882 C CA . ALA A 1 106 ? 21.080 7.228 -1.789 1.00 81.38 106 ALA A CA 1
ATOM 883 C C . ALA A 1 106 ? 20.113 7.079 -2.987 1.00 81.38 106 ALA A C 1
ATOM 885 O O . ALA A 1 106 ? 20.449 6.421 -3.967 1.00 81.38 106 ALA A O 1
ATOM 886 N N . ALA A 1 107 ? 18.919 7.681 -2.922 1.00 85.75 107 ALA A N 1
ATOM 887 C CA . ALA A 1 107 ? 17.981 7.719 -4.038 1.00 85.75 107 ALA A CA 1
ATOM 888 C C . ALA A 1 107 ? 18.331 8.780 -5.098 1.00 85.75 107 ALA A C 1
ATOM 890 O O . ALA A 1 107 ? 17.637 8.837 -6.104 1.00 85.75 107 ALA A O 1
ATOM 891 N N . GLY A 1 108 ? 19.366 9.601 -4.900 1.00 87.19 108 GLY A N 1
ATOM 892 C CA . GLY A 1 108 ? 19.709 10.697 -5.808 1.00 87.19 108 GLY A CA 1
ATOM 893 C C . GLY A 1 108 ? 18.866 11.955 -5.583 1.00 87.19 108 GLY A C 1
ATOM 894 O O . GLY A 1 108 ? 18.079 12.036 -4.636 1.00 87.19 108 GLY A O 1
ATOM 895 N N . ALA A 1 109 ? 19.069 12.954 -6.445 1.00 89.62 109 ALA A N 1
ATOM 896 C CA . ALA A 1 109 ? 18.303 14.198 -6.430 1.00 89.62 109 ALA A CA 1
ATOM 897 C C . ALA A 1 109 ? 16.873 13.972 -6.960 1.00 89.62 109 ALA A C 1
ATOM 899 O O . ALA A 1 109 ? 16.709 13.156 -7.868 1.00 89.62 109 ALA A O 1
ATOM 900 N N . PRO A 1 110 ? 15.852 14.682 -6.438 1.00 91.56 110 PRO A N 1
ATOM 901 C CA . PRO A 1 110 ? 14.494 14.615 -6.973 1.00 91.56 110 PRO A CA 1
ATOM 902 C C . PRO A 1 110 ? 14.475 14.830 -8.491 1.00 91.56 110 PRO A C 1
ATOM 904 O O . PRO A 1 110 ? 15.091 15.761 -9.002 1.00 91.56 110 PRO A O 1
ATOM 907 N N . SER A 1 111 ? 13.778 13.951 -9.206 1.00 93.62 111 SER A N 1
ATOM 908 C CA . SER A 1 111 ? 13.636 13.989 -10.664 1.00 93.62 111 SER A CA 1
ATOM 909 C C . SER A 1 111 ? 12.290 13.372 -11.056 1.00 93.62 111 SER A C 1
ATOM 911 O O . SER A 1 111 ? 11.806 12.482 -10.346 1.00 93.62 111 SER A O 1
ATOM 913 N N . PRO A 1 112 ? 11.654 13.794 -12.164 1.00 95.75 112 PRO A N 1
ATOM 914 C CA . PRO A 1 112 ? 10.490 13.100 -12.716 1.00 95.75 112 PRO A CA 1
ATOM 915 C C . PRO A 1 112 ? 10.836 11.721 -13.306 1.00 95.75 112 PRO A C 1
ATOM 917 O O . PRO A 1 112 ? 9.926 10.966 -13.650 1.00 95.75 112 PRO A O 1
ATOM 920 N N . HIS A 1 113 ? 12.120 11.370 -13.410 1.00 96.56 113 HIS A N 1
ATOM 921 C CA . HIS A 1 113 ? 12.591 10.092 -13.936 1.00 96.56 113 HIS A CA 1
ATOM 922 C C . HIS A 1 113 ? 13.023 9.154 -12.805 1.00 96.56 113 HIS A C 1
ATOM 924 O O . HIS A 1 113 ? 13.703 9.557 -11.857 1.00 96.56 113 HIS A O 1
ATOM 930 N N . VAL A 1 114 ? 12.648 7.880 -12.912 1.00 96.75 114 VAL A N 1
ATOM 931 C CA . VAL A 1 114 ? 12.992 6.828 -11.949 1.00 96.75 114 VAL A CA 1
ATOM 932 C C . VAL A 1 114 ? 13.744 5.722 -12.668 1.00 96.75 114 VAL A C 1
ATOM 934 O O . VAL A 1 114 ? 13.233 5.173 -13.640 1.00 96.75 114 VAL A O 1
ATOM 937 N N . LEU A 1 115 ? 14.921 5.374 -12.151 1.00 96.12 115 LEU A N 1
ATOM 938 C CA . LEU A 1 115 ? 15.650 4.169 -12.524 1.00 96.12 115 LEU A CA 1
ATOM 939 C C . LEU A 1 115 ? 15.228 3.031 -11.593 1.00 96.12 115 LEU A C 1
ATOM 941 O O . LEU A 1 115 ? 15.300 3.167 -10.366 1.00 96.12 115 LEU A O 1
ATOM 945 N N . ILE A 1 116 ? 14.811 1.919 -12.181 1.00 95.81 116 ILE A N 1
ATOM 946 C CA . ILE A 1 116 ? 14.401 0.700 -11.494 1.00 95.81 116 ILE A CA 1
ATOM 947 C C . ILE A 1 116 ? 15.334 -0.421 -11.953 1.00 95.81 116 ILE A C 1
ATOM 949 O O . ILE A 1 116 ? 15.395 -0.716 -13.143 1.00 95.81 116 ILE A O 1
ATOM 953 N N . THR A 1 117 ? 16.063 -1.028 -11.022 1.00 94.50 117 THR A N 1
ATOM 954 C CA . THR A 1 117 ? 17.030 -2.100 -11.306 1.00 94.50 117 THR A CA 1
ATOM 955 C C . THR A 1 117 ? 16.739 -3.347 -10.474 1.00 94.50 117 THR A C 1
ATOM 957 O O . THR A 1 117 ? 15.908 -3.316 -9.555 1.00 94.50 117 THR A O 1
ATOM 960 N N . ASN A 1 118 ? 17.428 -4.446 -10.801 1.00 93.56 118 ASN A N 1
ATOM 961 C CA . ASN A 1 118 ? 17.289 -5.749 -10.147 1.00 93.56 118 ASN A CA 1
ATOM 962 C C . ASN A 1 118 ? 15.858 -6.312 -10.201 1.00 93.56 118 ASN A C 1
ATOM 964 O O . ASN A 1 118 ? 15.360 -6.885 -9.234 1.00 93.56 118 ASN A O 1
ATOM 968 N N . ILE A 1 119 ? 15.187 -6.109 -11.339 1.00 92.31 119 ILE A N 1
ATOM 969 C CA . ILE A 1 119 ? 13.871 -6.697 -11.639 1.00 92.31 119 ILE A CA 1
ATOM 970 C C . ILE A 1 119 ? 14.040 -8.053 -12.341 1.00 92.31 119 ILE A C 1
ATOM 972 O O . ILE A 1 119 ? 13.266 -8.972 -12.112 1.00 92.31 119 ILE A O 1
ATOM 976 N N . VAL A 1 120 ? 15.060 -8.177 -13.190 1.00 92.75 120 VAL A N 1
ATOM 977 C CA . VAL A 1 120 ? 15.367 -9.364 -13.995 1.00 92.75 120 VAL A CA 1
ATOM 978 C C . VAL A 1 120 ? 16.882 -9.462 -14.152 1.00 92.75 120 VAL A C 1
ATOM 980 O O . VAL A 1 120 ? 17.546 -8.426 -14.168 1.00 92.75 120 VAL A O 1
ATOM 983 N N . SER A 1 121 ? 17.432 -10.676 -14.231 1.00 91.31 121 SER A N 1
ATOM 984 C CA . SER A 1 121 ? 18.850 -10.844 -14.571 1.00 91.31 121 SER A CA 1
ATOM 985 C C . SER A 1 121 ? 19.101 -10.618 -16.055 1.00 91.31 121 SER A C 1
ATOM 987 O O . SER A 1 121 ? 18.191 -10.773 -16.872 1.00 91.31 121 SER A O 1
ATOM 989 N N . LEU A 1 122 ? 20.349 -10.334 -16.423 1.00 91.00 122 LEU A N 1
ATOM 990 C CA . LEU A 1 122 ? 20.756 -10.250 -17.825 1.00 91.00 122 LEU A CA 1
ATOM 991 C C . LEU A 1 122 ? 20.456 -11.552 -18.583 1.00 91.00 122 LEU A C 1
ATOM 993 O O . LEU A 1 122 ? 19.940 -11.522 -19.697 1.00 91.00 122 LEU A O 1
ATOM 997 N N . GLU A 1 123 ? 20.716 -12.705 -17.963 1.00 91.44 123 GLU A N 1
ATOM 998 C CA . GLU A 1 123 ? 20.432 -14.014 -18.561 1.00 91.44 123 GLU A CA 1
ATOM 999 C C . GLU A 1 123 ? 18.931 -14.226 -18.807 1.00 91.44 123 GLU A C 1
ATOM 1001 O O . GLU A 1 123 ? 18.534 -14.585 -19.915 1.00 91.44 123 GLU A O 1
ATOM 1006 N N . ALA A 1 124 ? 18.085 -13.940 -17.812 1.00 91.81 124 ALA A N 1
ATOM 1007 C CA . ALA A 1 124 ? 16.637 -14.060 -17.964 1.00 91.81 124 ALA A CA 1
ATOM 1008 C C . ALA A 1 124 ? 16.096 -13.044 -18.980 1.0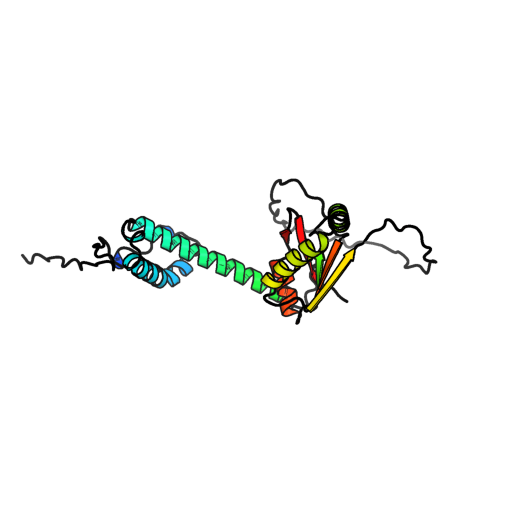0 91.81 124 ALA A C 1
ATOM 1010 O O . ALA A 1 124 ? 15.220 -13.366 -19.774 1.00 91.81 124 ALA A O 1
ATOM 1011 N N . TYR A 1 125 ? 16.658 -11.835 -19.026 1.00 92.56 125 TYR A N 1
ATOM 1012 C CA . TYR A 1 125 ? 16.332 -10.854 -20.055 1.00 92.56 125 TYR A CA 1
ATOM 1013 C C . TYR A 1 125 ? 16.662 -11.370 -21.463 1.00 92.56 125 TYR A C 1
ATOM 1015 O O . TYR A 1 125 ? 15.819 -11.284 -22.355 1.00 92.56 125 TYR A O 1
ATOM 1023 N N . ARG A 1 126 ? 17.844 -11.969 -21.665 1.00 93.25 126 ARG A N 1
ATOM 1024 C CA . ARG A 1 126 ? 18.234 -12.585 -22.947 1.00 93.25 126 ARG A CA 1
ATOM 1025 C C . ARG A 1 126 ? 17.279 -13.715 -23.348 1.00 93.25 126 ARG A C 1
ATOM 1027 O O . ARG A 1 126 ? 16.919 -13.809 -24.519 1.00 93.25 126 ARG A O 1
ATOM 1034 N N . GLN A 1 127 ? 16.825 -14.527 -22.393 1.00 94.19 127 GLN A N 1
ATOM 1035 C CA . GLN A 1 127 ? 15.816 -15.566 -22.636 1.00 94.19 127 GLN A CA 1
ATOM 1036 C C . GLN A 1 127 ? 14.465 -14.963 -23.043 1.00 94.19 127 GLN A C 1
ATOM 1038 O O . GLN A 1 127 ? 13.914 -15.355 -24.068 1.00 94.19 127 GLN A O 1
ATOM 1043 N N . LEU A 1 128 ? 13.979 -13.942 -22.328 1.00 93.75 128 LEU A N 1
ATOM 1044 C CA . LEU A 1 128 ? 12.735 -13.237 -22.667 1.00 93.75 128 LEU A CA 1
ATOM 1045 C C . LEU A 1 128 ? 12.775 -12.606 -24.069 1.00 93.75 128 LEU A C 1
ATOM 1047 O O . LEU A 1 128 ? 11.753 -12.536 -24.754 1.00 93.75 128 LEU A O 1
ATOM 1051 N N . VAL A 1 129 ? 13.948 -12.132 -24.502 1.00 92.94 129 VAL A N 1
ATOM 1052 C CA . VAL A 1 129 ? 14.167 -11.637 -25.870 1.00 92.94 129 VAL A CA 1
ATOM 1053 C C . VAL A 1 129 ? 14.107 -12.783 -26.880 1.00 92.94 129 VAL A C 1
ATOM 1055 O O . VAL A 1 129 ? 13.437 -12.655 -27.901 1.00 92.94 129 VAL A O 1
ATOM 1058 N N . ALA A 1 130 ? 14.780 -13.903 -26.606 1.00 93.94 130 ALA A N 1
ATOM 1059 C CA . ALA A 1 130 ? 14.800 -15.064 -27.495 1.00 93.94 130 ALA A CA 1
ATOM 1060 C C . ALA A 1 130 ? 13.417 -15.726 -27.655 1.00 93.94 130 ALA A C 1
ATOM 1062 O O . ALA A 1 130 ? 13.111 -16.264 -28.718 1.00 93.94 130 ALA A O 1
ATOM 1063 N N . GLU A 1 131 ? 12.583 -15.668 -26.617 1.00 94.12 131 GLU A N 1
ATOM 1064 C CA . GLU A 1 131 ? 11.234 -16.244 -26.578 1.00 94.12 131 GLU A CA 1
ATOM 1065 C C . GLU A 1 131 ? 10.128 -15.294 -27.077 1.00 94.12 131 GLU A C 1
ATOM 1067 O O . GLU A 1 131 ? 8.956 -15.666 -27.049 1.00 94.12 131 GLU A O 1
ATOM 1072 N N . ASP A 1 132 ? 10.467 -14.071 -27.504 1.00 92.06 132 ASP A N 1
ATOM 1073 C CA . ASP A 1 132 ? 9.507 -13.013 -27.878 1.00 92.06 132 ASP A CA 1
ATOM 1074 C C . ASP A 1 132 ? 8.470 -12.700 -26.769 1.00 92.06 132 ASP A C 1
ATOM 1076 O O . ASP A 1 132 ? 7.348 -12.247 -27.006 1.00 92.06 132 ASP A O 1
ATOM 1080 N N . SER A 1 133 ? 8.851 -12.936 -25.510 1.00 93.88 133 SER A N 1
ATOM 1081 C CA . SER A 1 133 ? 8.017 -12.729 -24.320 1.00 93.88 133 SER A CA 1
ATOM 1082 C C . SER A 1 133 ? 8.365 -11.436 -23.568 1.00 93.88 133 SER A C 1
ATOM 1084 O O . SER A 1 133 ? 7.627 -11.014 -22.670 1.00 93.88 133 SER A O 1
ATOM 1086 N N . LEU A 1 134 ? 9.429 -10.732 -23.982 1.00 93.12 134 LEU A N 1
ATOM 1087 C CA . LEU A 1 134 ? 9.879 -9.480 -23.367 1.00 93.12 134 LEU A CA 1
ATOM 1088 C C . LEU A 1 134 ? 8.770 -8.420 -23.288 1.00 93.12 134 LEU A C 1
ATOM 1090 O O . LEU A 1 134 ? 8.631 -7.765 -22.261 1.00 93.12 134 LEU A O 1
ATOM 1094 N N . GLN A 1 135 ? 7.950 -8.245 -24.327 1.00 93.94 135 GLN A N 1
ATOM 1095 C CA . GLN A 1 135 ? 6.893 -7.220 -24.314 1.00 93.94 135 GLN A CA 1
ATOM 1096 C C . GLN A 1 135 ? 5.842 -7.465 -23.224 1.00 93.94 135 GLN A C 1
ATOM 1098 O O . GLN A 1 135 ? 5.376 -6.522 -22.578 1.00 93.94 135 GLN A O 1
ATOM 1103 N N . GLN A 1 136 ? 5.494 -8.729 -22.976 1.00 94.06 136 GLN A N 1
ATOM 1104 C CA . GLN A 1 136 ? 4.561 -9.096 -21.908 1.00 94.06 136 GLN A CA 1
ATOM 1105 C C . GLN A 1 136 ? 5.174 -8.799 -20.538 1.00 94.06 136 GLN A C 1
ATOM 1107 O O . GLN A 1 136 ? 4.515 -8.216 -19.676 1.00 94.06 136 GLN A O 1
ATOM 1112 N N . PHE A 1 137 ? 6.459 -9.120 -20.369 1.00 93.19 137 PHE A N 1
ATOM 1113 C CA . PHE A 1 137 ? 7.213 -8.803 -19.162 1.00 93.19 137 PHE A CA 1
ATOM 1114 C C . PHE A 1 137 ? 7.267 -7.293 -18.891 1.00 93.19 137 PHE A C 1
ATOM 1116 O O . PHE A 1 137 ? 6.912 -6.840 -17.803 1.00 93.19 137 PHE A O 1
ATOM 1123 N N . VAL A 1 138 ? 7.651 -6.500 -19.896 1.00 94.75 138 VAL A N 1
ATOM 1124 C CA . VAL A 1 138 ? 7.711 -5.034 -19.809 1.00 94.75 138 VAL A CA 1
ATOM 1125 C C . VAL A 1 138 ? 6.344 -4.470 -19.434 1.00 94.75 138 VAL A C 1
ATOM 1127 O O . VAL A 1 138 ? 6.251 -3.644 -18.529 1.00 94.75 138 VAL A O 1
ATOM 1130 N N . THR A 1 139 ? 5.275 -4.956 -20.068 1.00 95.12 139 THR A N 1
ATOM 1131 C CA . THR A 1 139 ? 3.903 -4.534 -19.762 1.00 95.12 139 THR A CA 1
ATOM 1132 C C . THR A 1 139 ? 3.547 -4.816 -18.303 1.00 95.12 139 THR A C 1
ATOM 1134 O O . THR A 1 139 ? 3.081 -3.913 -17.616 1.00 95.12 139 THR A O 1
ATOM 1137 N N . ALA A 1 140 ? 3.839 -6.014 -17.790 1.00 93.88 140 ALA A N 1
ATOM 1138 C CA . ALA A 1 140 ? 3.563 -6.368 -16.397 1.00 93.88 140 ALA A CA 1
ATOM 1139 C C . ALA A 1 140 ? 4.349 -5.496 -15.397 1.00 93.88 140 ALA A C 1
ATOM 1141 O O . ALA A 1 140 ? 3.805 -5.055 -14.380 1.00 93.88 140 ALA A O 1
ATOM 1142 N N . VAL A 1 141 ? 5.621 -5.202 -15.694 1.00 93.88 141 VAL A N 1
ATOM 1143 C CA . VAL A 1 141 ? 6.440 -4.284 -14.885 1.00 93.88 141 VAL A CA 1
ATOM 1144 C C . VAL A 1 141 ? 5.831 -2.881 -14.893 1.00 93.88 141 VAL A C 1
ATOM 1146 O O . VAL A 1 141 ? 5.658 -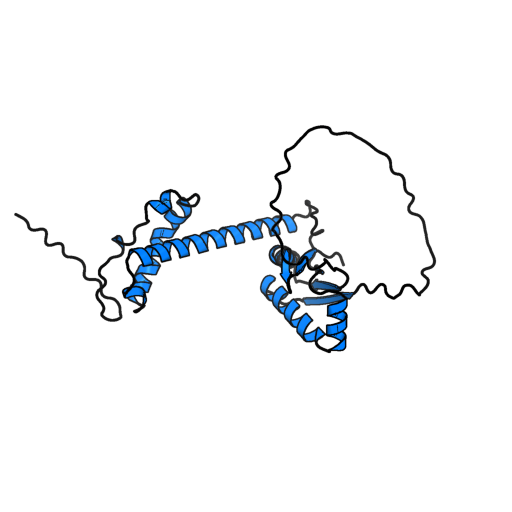2.280 -13.830 1.00 93.88 141 VAL A O 1
ATOM 1149 N N . LEU A 1 142 ? 5.463 -2.363 -16.067 1.00 95.75 142 LEU A N 1
ATOM 1150 C CA . LEU A 1 142 ? 4.867 -1.036 -16.202 1.00 95.75 142 LEU A CA 1
ATOM 1151 C C . LEU A 1 142 ? 3.512 -0.945 -15.503 1.00 95.75 142 LEU A C 1
ATOM 1153 O O . LEU A 1 142 ? 3.303 -0.002 -14.749 1.00 95.75 142 LEU A O 1
ATOM 1157 N N . GLU A 1 143 ? 2.626 -1.929 -15.653 1.00 95.56 143 GLU A N 1
ATOM 1158 C CA . GLU A 1 143 ? 1.342 -1.966 -14.942 1.00 95.56 143 GLU A CA 1
ATOM 1159 C C . GLU A 1 143 ? 1.538 -1.874 -13.427 1.00 95.56 143 GLU A C 1
ATOM 1161 O O . GLU A 1 143 ? 0.830 -1.125 -12.744 1.00 95.56 143 GLU A O 1
ATOM 1166 N N . LYS A 1 144 ? 2.552 -2.569 -12.894 1.00 94.06 144 LYS A N 1
ATOM 1167 C CA . LYS A 1 144 ? 2.865 -2.494 -11.469 1.00 94.06 144 LYS A CA 1
ATOM 1168 C C . LYS A 1 144 ? 3.358 -1.111 -11.055 1.00 94.06 144 LYS A C 1
ATOM 1170 O O . LYS A 1 144 ? 2.957 -0.587 -10.012 1.00 94.06 144 LYS A O 1
ATOM 1175 N N . VAL A 1 145 ? 4.226 -0.513 -11.864 1.00 95.56 145 VAL A N 1
ATOM 1176 C CA . VAL A 1 145 ? 4.738 0.844 -11.647 1.00 95.56 145 VAL A CA 1
ATOM 1177 C C . VAL A 1 145 ? 3.600 1.870 -11.695 1.00 95.56 145 VAL A C 1
ATOM 1179 O O . VAL A 1 145 ? 3.528 2.749 -10.835 1.00 95.56 145 VAL A O 1
ATOM 1182 N N . GLU A 1 146 ? 2.674 1.732 -12.640 1.00 96.62 146 GLU A N 1
ATOM 1183 C CA . GLU A 1 146 ? 1.512 2.605 -12.818 1.00 96.62 146 GLU A CA 1
ATOM 1184 C C . GLU A 1 146 ? 0.505 2.489 -11.668 1.00 96.62 146 GLU A C 1
ATOM 1186 O O . GLU A 1 146 ? -0.004 3.507 -11.184 1.00 96.62 146 GLU A O 1
ATOM 1191 N N . GLU A 1 147 ? 0.257 1.273 -11.167 1.00 95.25 147 GLU A N 1
ATOM 1192 C CA . GLU A 1 147 ? -0.563 1.027 -9.974 1.00 95.25 147 GLU A CA 1
ATOM 1193 C C . GLU A 1 147 ? -0.013 1.809 -8.770 1.00 95.25 147 GLU A C 1
ATOM 1195 O O . GLU A 1 147 ? -0.747 2.517 -8.066 1.00 95.25 147 GLU A O 1
ATOM 1200 N N . VAL A 1 148 ? 1.306 1.731 -8.565 1.00 93.88 148 VAL A N 1
ATOM 1201 C CA . VAL A 1 148 ? 2.002 2.419 -7.474 1.00 93.88 148 VAL A CA 1
ATOM 1202 C C . VAL A 1 148 ? 1.991 3.935 -7.679 1.00 93.88 148 VAL A C 1
ATOM 1204 O O . VAL A 1 148 ? 1.693 4.683 -6.742 1.00 93.88 148 VAL A O 1
ATOM 1207 N N . ALA A 1 149 ? 2.276 4.412 -8.892 1.00 93.38 149 ALA A N 1
ATOM 1208 C CA . ALA A 1 149 ? 2.290 5.836 -9.223 1.00 93.38 149 ALA A CA 1
ATOM 1209 C C . ALA A 1 149 ? 0.884 6.469 -9.170 1.00 93.38 149 ALA A C 1
ATOM 1211 O O . ALA A 1 149 ? 0.742 7.674 -8.911 1.00 93.38 149 ALA A O 1
ATOM 1212 N N . LYS A 1 150 ? -0.164 5.653 -9.358 1.00 93.81 150 LYS A N 1
ATOM 1213 C CA . LYS A 1 150 ? -1.540 6.083 -9.651 1.00 93.81 150 LYS A CA 1
ATOM 1214 C C . LYS A 1 150 ? -1.592 7.027 -10.854 1.00 93.81 150 LYS A C 1
ATOM 1216 O O . LYS A 1 150 ? -2.264 8.060 -10.804 1.00 93.81 150 LYS A O 1
ATOM 1221 N N . GLU A 1 151 ? -0.813 6.718 -11.884 1.00 94.81 151 GLU A N 1
ATOM 1222 C CA . GLU A 1 151 ? -0.821 7.377 -13.191 1.00 94.81 151 GLU A CA 1
ATOM 1223 C C . GLU A 1 151 ? -0.152 6.498 -14.244 1.00 94.81 151 GLU A C 1
ATOM 1225 O O . GLU A 1 151 ? 0.564 5.564 -13.894 1.00 94.81 151 GLU A O 1
ATOM 1230 N N . LYS A 1 152 ? -0.382 6.826 -15.518 1.00 95.38 152 LYS A N 1
ATOM 1231 C CA . LYS A 1 152 ? 0.308 6.200 -16.645 1.00 95.38 152 LYS A CA 1
ATOM 1232 C C . LYS A 1 152 ? 1.751 6.688 -16.743 1.00 95.38 152 LYS A C 1
ATOM 1234 O O . LYS A 1 152 ? 2.014 7.871 -16.516 1.00 95.38 152 LYS A O 1
ATOM 1239 N N . VAL A 1 153 ? 2.666 5.785 -17.092 1.00 96.00 153 VAL A N 1
ATOM 1240 C CA . VAL A 1 153 ? 4.065 6.140 -17.371 1.00 96.00 153 VAL A CA 1
ATOM 1241 C C . VAL A 1 153 ? 4.104 6.895 -18.701 1.00 96.00 153 VAL A C 1
ATOM 1243 O O . VAL A 1 153 ? 3.615 6.399 -19.712 1.00 96.00 153 VAL A O 1
ATOM 1246 N N . ALA A 1 154 ? 4.664 8.107 -18.710 1.00 94.88 154 ALA A N 1
ATOM 1247 C CA . ALA A 1 154 ? 4.675 8.961 -19.901 1.00 94.88 154 ALA A CA 1
ATOM 1248 C C . ALA A 1 154 ? 5.653 8.450 -20.968 1.00 94.88 154 ALA A C 1
ATOM 1250 O O . ALA A 1 154 ? 5.373 8.495 -22.162 1.00 94.88 154 ALA A O 1
ATOM 1251 N N . HIS A 1 155 ? 6.809 7.966 -20.520 1.00 95.12 155 HIS A N 1
ATOM 1252 C CA . HIS A 1 155 ? 7.835 7.369 -21.362 1.00 95.12 155 HIS A CA 1
ATOM 1253 C C . HIS A 1 155 ? 8.598 6.331 -20.548 1.00 95.12 155 HIS A C 1
ATOM 1255 O O . HIS A 1 155 ? 8.885 6.569 -19.371 1.00 95.12 155 HIS A O 1
ATOM 1261 N N . HIS A 1 156 ? 8.969 5.216 -21.173 1.00 95.38 156 HIS A N 1
ATOM 1262 C CA . HIS A 1 156 ? 9.872 4.243 -20.577 1.00 95.38 156 HIS A CA 1
ATOM 1263 C C . HIS A 1 156 ? 11.013 3.892 -21.533 1.00 95.38 156 HIS A C 1
ATOM 1265 O O . HIS A 1 156 ? 10.836 3.904 -22.747 1.00 95.38 156 HIS A O 1
ATOM 1271 N N . ALA A 1 157 ? 12.182 3.595 -20.978 1.00 95.56 157 ALA A N 1
ATOM 1272 C CA . ALA A 1 157 ? 13.326 3.064 -21.707 1.00 95.56 157 ALA A CA 1
ATOM 1273 C C . ALA A 1 157 ? 13.915 1.883 -20.936 1.00 95.56 157 ALA A C 1
ATOM 1275 O O . ALA A 1 157 ? 13.863 1.857 -19.705 1.00 95.56 157 ALA A O 1
ATOM 1276 N N . ILE A 1 158 ? 14.479 0.926 -21.666 1.00 94.69 158 ILE A N 1
ATOM 1277 C CA . ILE A 1 158 ? 15.217 -0.198 -21.096 1.00 94.69 158 ILE A CA 1
ATOM 1278 C C . ILE A 1 158 ? 16.690 0.055 -21.391 1.00 94.69 158 ILE A C 1
ATOM 1280 O O . ILE A 1 158 ? 17.063 0.252 -22.547 1.00 94.69 158 ILE A O 1
ATOM 1284 N N . LEU A 1 159 ? 17.500 0.096 -20.341 1.00 93.62 159 LEU A N 1
ATOM 1285 C CA . LEU A 1 159 ? 18.949 0.185 -20.428 1.00 93.62 159 LEU A CA 1
ATOM 1286 C C . LEU A 1 159 ? 19.501 -1.211 -20.163 1.00 93.62 159 LEU A C 1
ATOM 1288 O O . LEU A 1 159 ? 19.126 -1.835 -19.169 1.00 93.62 159 LEU A O 1
ATOM 1292 N N . VAL A 1 160 ? 20.347 -1.689 -21.066 1.00 93.06 160 VAL A N 1
ATOM 1293 C CA . VAL A 1 160 ? 21.002 -2.990 -20.952 1.00 93.06 160 VAL A CA 1
ATOM 1294 C C . VAL A 1 160 ? 22.496 -2.751 -21.048 1.00 93.06 160 VAL A C 1
ATOM 1296 O O . VAL A 1 160 ? 22.968 -2.236 -22.062 1.00 93.06 160 VAL A O 1
ATOM 1299 N N . ASP A 1 161 ? 23.202 -3.088 -19.980 1.00 89.81 161 ASP A N 1
ATOM 1300 C CA . ASP A 1 161 ? 24.654 -3.104 -19.929 1.00 89.81 161 ASP A CA 1
ATOM 1301 C C . ASP A 1 161 ? 25.128 -4.510 -20.299 1.00 89.81 161 ASP A C 1
ATOM 1303 O O . ASP A 1 161 ? 25.071 -5.442 -19.498 1.00 89.81 161 ASP A O 1
ATOM 1307 N N . ASP A 1 162 ? 25.469 -4.684 -21.571 1.00 81.31 162 ASP A N 1
ATOM 1308 C CA . ASP A 1 162 ? 25.947 -5.947 -22.117 1.00 81.31 162 ASP A CA 1
ATOM 1309 C C . ASP A 1 162 ? 27.410 -5.766 -22.528 1.00 81.31 162 ASP A C 1
ATOM 1311 O O . ASP A 1 162 ? 27.723 -5.437 -23.677 1.00 81.31 162 ASP A O 1
ATOM 1315 N N . ASP A 1 163 ? 28.305 -5.922 -21.552 1.00 64.25 163 ASP A N 1
ATOM 1316 C CA . ASP A 1 163 ? 29.753 -5.759 -21.716 1.00 64.25 163 ASP A CA 1
ATOM 1317 C C . ASP A 1 163 ? 30.411 -6.864 -22.576 1.00 64.25 163 ASP A C 1
ATOM 1319 O O . ASP A 1 163 ? 31.635 -6.910 -22.698 1.00 64.25 163 ASP A O 1
ATOM 1323 N N . ASP A 1 164 ? 29.643 -7.696 -23.295 1.00 56.00 164 ASP A N 1
ATOM 1324 C CA . ASP A 1 164 ? 30.185 -8.597 -24.329 1.00 56.00 164 ASP A CA 1
ATOM 1325 C C . ASP A 1 164 ? 30.713 -7.841 -25.578 1.00 56.00 164 ASP A C 1
ATOM 1327 O O . ASP A 1 164 ? 31.093 -8.449 -26.582 1.00 56.00 164 ASP A O 1
ATOM 1331 N N . LYS A 1 165 ? 30.794 -6.501 -25.535 1.00 44.34 165 LYS A N 1
ATOM 1332 C CA . LYS A 1 165 ? 31.442 -5.659 -26.554 1.00 44.34 165 LYS A CA 1
ATOM 1333 C C . LYS A 1 165 ? 32.713 -4.982 -26.050 1.00 44.34 165 LYS A C 1
ATOM 1335 O O . LYS A 1 165 ? 32.930 -3.793 -26.283 1.00 44.34 165 LYS A O 1
ATOM 1340 N N . SER A 1 166 ? 33.629 -5.752 -25.474 1.00 39.06 166 SER A N 1
ATOM 1341 C CA . SER A 1 166 ? 35.041 -5.363 -25.445 1.00 39.06 166 SER A CA 1
ATOM 1342 C C . SER A 1 166 ? 35.673 -5.511 -26.839 1.00 39.06 166 SER A C 1
ATOM 1344 O O . SER A 1 166 ? 36.573 -6.317 -26.999 1.00 39.06 166 SER A O 1
ATOM 1346 N N . ASP A 1 167 ? 35.183 -4.802 -27.860 1.00 37.94 167 ASP A N 1
ATOM 1347 C CA . ASP A 1 167 ? 35.855 -4.707 -29.168 1.00 37.94 167 ASP A CA 1
ATOM 1348 C C . ASP A 1 167 ? 35.248 -3.586 -30.024 1.00 37.94 167 ASP A C 1
ATOM 1350 O O . ASP A 1 167 ? 34.670 -3.819 -31.082 1.00 37.94 167 ASP A O 1
ATOM 1354 N N . THR A 1 168 ? 35.363 -2.327 -29.591 1.00 34.62 168 THR A N 1
ATOM 1355 C CA . THR A 1 168 ? 35.621 -1.226 -30.538 1.00 34.62 168 THR A CA 1
ATOM 1356 C C . THR A 1 168 ? 36.262 -0.042 -29.814 1.00 34.62 168 THR A C 1
ATOM 1358 O O . THR A 1 168 ? 35.602 0.759 -29.160 1.00 34.62 168 THR A O 1
ATOM 1361 N N . GLU A 1 169 ? 37.588 0.006 -29.907 1.00 30.55 169 GLU A N 1
ATOM 1362 C CA . GLU A 1 169 ? 38.466 1.179 -29.832 1.00 30.55 169 GLU A CA 1
ATOM 1363 C C . GLU A 1 169 ? 37.825 2.501 -29.364 1.00 30.55 169 GLU A C 1
ATOM 1365 O O . GLU A 1 169 ? 37.347 3.313 -30.155 1.00 30.55 169 GLU A O 1
ATOM 1370 N N . SER A 1 170 ? 37.921 2.778 -28.063 1.00 27.95 170 SER A N 1
ATOM 1371 C CA . SER A 1 170 ? 37.911 4.157 -27.570 1.00 27.95 170 SER A CA 1
ATOM 1372 C C . SER A 1 170 ? 39.355 4.660 -27.489 1.00 27.95 170 SER A C 1
ATOM 1374 O O . SER A 1 170 ? 40.120 4.159 -26.659 1.00 27.95 170 SER A O 1
ATOM 1376 N N . PRO A 1 171 ? 39.778 5.639 -28.313 1.00 36.06 171 PRO A N 1
ATOM 1377 C CA . PRO A 1 171 ? 41.078 6.255 -28.143 1.00 36.06 171 PRO A CA 1
ATOM 1378 C C . PRO A 1 171 ? 41.048 7.163 -26.911 1.00 36.06 171 PRO A C 1
ATOM 1380 O O . PRO A 1 171 ? 40.271 8.111 -26.796 1.00 36.06 171 PRO A O 1
ATOM 1383 N N . ALA A 1 172 ? 41.942 6.819 -25.994 1.00 32.91 172 ALA A N 1
ATOM 1384 C CA . ALA A 1 172 ? 42.248 7.477 -24.741 1.00 32.91 172 ALA A CA 1
ATOM 1385 C C . ALA A 1 172 ? 42.333 9.011 -24.817 1.00 32.91 172 ALA A C 1
ATOM 1387 O O . ALA A 1 172 ? 43.093 9.556 -25.616 1.00 32.91 172 ALA A O 1
ATOM 1388 N N . LYS A 1 173 ? 41.650 9.678 -23.879 1.00 34.62 173 LYS A N 1
ATOM 1389 C CA . LYS A 1 173 ? 41.989 10.983 -23.279 1.00 34.62 173 LYS A CA 1
ATOM 1390 C C . LYS A 1 173 ? 41.247 11.075 -21.945 1.00 34.62 173 LYS A C 1
ATOM 1392 O O . LYS A 1 173 ? 40.066 10.782 -21.898 1.00 34.62 173 LYS A O 1
ATOM 1397 N N . ASP A 1 174 ? 41.780 11.534 -20.831 1.00 32.44 174 ASP A N 1
ATOM 1398 C CA . ASP A 1 174 ? 43.133 11.745 -20.350 1.00 32.44 174 ASP A CA 1
ATOM 1399 C C . ASP A 1 174 ? 42.928 11.922 -18.832 1.00 32.44 174 ASP A C 1
ATOM 1401 O O . ASP A 1 174 ? 42.050 12.669 -18.405 1.00 32.44 174 ASP A O 1
ATOM 1405 N N . LYS A 1 175 ? 43.702 11.189 -18.035 1.00 32.19 175 LYS A N 1
ATOM 1406 C CA . LYS A 1 175 ? 44.170 11.515 -16.676 1.00 32.19 175 LYS A CA 1
ATOM 1407 C C . LYS A 1 175 ? 43.276 12.390 -15.776 1.00 32.19 175 LYS A C 1
ATOM 1409 O O . LYS A 1 175 ? 43.394 13.615 -15.777 1.00 32.19 175 LYS A O 1
ATOM 1414 N N . VAL A 1 176 ? 42.606 11.755 -14.810 1.00 35.03 176 VAL A N 1
ATOM 1415 C CA . VAL A 1 176 ? 42.409 12.363 -13.482 1.00 35.03 176 VAL A CA 1
ATOM 1416 C C . VAL A 1 176 ? 43.323 11.653 -12.494 1.00 35.03 176 VAL A C 1
ATOM 1418 O O . VAL A 1 176 ? 43.275 10.446 -12.291 1.00 35.03 176 VAL A O 1
ATOM 1421 N N . LYS A 1 177 ? 44.241 12.457 -11.978 1.00 32.88 177 LYS A N 1
ATOM 1422 C CA . LYS A 1 177 ? 45.390 12.119 -11.155 1.00 32.88 177 LYS A CA 1
ATOM 1423 C C . LYS A 1 177 ? 44.926 11.861 -9.720 1.00 32.88 177 LYS A C 1
ATOM 1425 O O . LYS A 1 177 ? 44.340 12.742 -9.099 1.00 32.88 177 LYS A O 1
ATOM 1430 N N . GLU A 1 178 ? 45.224 10.670 -9.218 1.00 30.58 178 GLU A N 1
ATOM 1431 C CA . GLU A 1 178 ? 45.175 10.307 -7.802 1.00 30.58 178 GLU A CA 1
ATOM 1432 C C . GLU A 1 178 ? 46.059 11.216 -6.930 1.00 30.58 178 GLU A C 1
ATOM 1434 O O . GLU A 1 178 ? 47.133 11.652 -7.362 1.00 30.58 178 GLU A O 1
ATOM 1439 N N . LYS A 1 179 ? 45.585 11.443 -5.696 1.00 31.83 179 LYS A N 1
ATOM 1440 C CA . LYS A 1 179 ? 46.295 11.656 -4.409 1.00 31.83 179 LYS A CA 1
ATOM 1441 C C . LYS A 1 179 ? 45.217 12.111 -3.407 1.00 31.83 179 LYS A C 1
ATOM 1443 O O . LYS A 1 179 ? 44.730 13.226 -3.539 1.00 31.83 179 LYS A O 1
ATOM 1448 N N . GLN A 1 180 ? 44.615 11.286 -2.546 1.00 27.27 180 GLN A N 1
ATOM 1449 C CA . GLN A 1 180 ? 45.126 10.316 -1.559 1.00 27.27 180 GLN A CA 1
ATOM 1450 C C . GLN A 1 180 ? 45.967 10.966 -0.440 1.00 27.27 180 GLN A C 1
ATOM 1452 O O . GLN A 1 180 ? 46.943 11.658 -0.732 1.00 27.27 180 GLN A O 1
ATOM 1457 N N . GLY A 1 181 ? 45.555 10.710 0.812 1.00 27.56 181 GLY A N 1
ATOM 1458 C CA . GLY A 1 181 ? 46.206 11.085 2.080 1.00 27.56 181 GLY A CA 1
ATOM 1459 C C . GLY A 1 181 ? 45.243 11.841 3.011 1.00 27.56 181 GLY A C 1
ATOM 1460 O O . GLY A 1 181 ? 45.010 13.021 2.773 1.00 27.56 181 GLY A O 1
ATOM 1461 N N . GLU A 1 182 ? 44.476 11.165 3.881 1.00 27.62 182 GLU A N 1
ATOM 1462 C CA . GLU A 1 182 ? 44.860 10.743 5.260 1.00 27.62 182 GLU A CA 1
ATOM 1463 C C . GLU A 1 182 ? 44.980 11.944 6.217 1.00 27.62 182 GLU A C 1
ATOM 1465 O O . GLU A 1 182 ? 45.523 12.980 5.860 1.00 27.62 182 GLU A O 1
ATOM 1470 N N . ASP A 1 183 ? 44.580 11.923 7.479 1.00 28.95 183 ASP A N 1
ATOM 1471 C CA . ASP A 1 183 ? 43.777 11.036 8.312 1.00 28.95 183 ASP A CA 1
ATOM 1472 C C . ASP A 1 183 ? 43.491 11.882 9.564 1.00 28.95 183 ASP A C 1
ATOM 1474 O O . ASP A 1 183 ? 44.361 12.611 10.048 1.00 28.95 183 ASP A O 1
ATOM 1478 N N . GLY A 1 184 ? 42.267 11.835 10.076 1.00 29.95 184 GLY A N 1
ATOM 1479 C CA . GLY A 1 184 ? 41.841 12.602 11.246 1.00 29.95 184 GLY A CA 1
ATOM 1480 C C . GLY A 1 184 ? 41.021 11.720 12.166 1.00 29.95 184 GLY A C 1
ATOM 1481 O O . GLY A 1 184 ? 39.804 11.859 12.232 1.00 29.95 184 GLY A O 1
ATOM 1482 N N . ASP A 1 185 ? 41.724 10.783 12.798 1.00 29.62 185 ASP A N 1
ATOM 1483 C CA . ASP A 1 185 ? 41.278 9.781 13.764 1.00 29.62 185 ASP A CA 1
ATOM 1484 C C . ASP A 1 185 ? 40.292 10.346 14.808 1.00 29.62 185 ASP A C 1
ATOM 1486 O O . ASP A 1 185 ? 40.648 11.078 15.733 1.00 29.62 185 ASP A O 1
ATOM 1490 N N . GLY A 1 186 ? 39.014 10.015 14.619 1.00 29.48 186 GLY A N 1
ATOM 1491 C CA . GLY A 1 186 ? 37.914 10.297 15.532 1.00 29.48 186 GLY A CA 1
ATOM 1492 C C . GLY A 1 186 ? 37.570 9.049 16.334 1.00 29.48 186 GLY A C 1
ATOM 1493 O O . GLY A 1 186 ? 36.678 8.282 15.969 1.00 29.48 186 GLY A O 1
ATOM 1494 N N . THR A 1 187 ? 38.267 8.850 17.446 1.00 30.66 187 THR A N 1
ATOM 1495 C CA . THR A 1 187 ? 38.015 7.779 18.413 1.00 30.66 187 THR A CA 1
ATOM 1496 C C . THR A 1 187 ? 36.801 8.127 19.286 1.00 30.66 187 THR A C 1
ATOM 1498 O O . THR A 1 187 ? 36.844 9.064 20.081 1.00 30.66 187 THR A O 1
ATOM 1501 N N . GLY A 1 188 ? 35.700 7.368 19.198 1.00 30.03 188 GLY A N 1
ATOM 1502 C CA . GLY A 1 188 ? 34.595 7.520 20.159 1.00 30.03 188 GLY A CA 1
ATOM 1503 C C . GLY A 1 188 ? 33.322 6.714 19.854 1.00 30.03 188 GLY A C 1
ATOM 1504 O O . GLY A 1 188 ? 32.678 6.973 18.843 1.00 30.03 188 GLY A O 1
ATOM 1505 N N . PRO A 1 189 ? 32.902 5.754 20.705 1.00 44.16 189 PRO A N 1
ATOM 1506 C CA . PRO A 1 189 ? 32.035 4.645 20.306 1.00 44.16 189 PRO A CA 1
ATOM 1507 C C . PRO A 1 189 ? 30.536 4.946 20.465 1.00 44.16 189 PRO A C 1
ATOM 1509 O O . PRO A 1 189 ? 30.020 5.114 21.570 1.00 44.16 189 PRO A O 1
ATOM 1512 N N . GLY A 1 190 ? 29.793 4.910 19.359 1.00 31.27 190 GLY A N 1
ATOM 1513 C CA . GLY A 1 190 ? 28.334 5.028 19.343 1.00 31.27 190 GLY A CA 1
ATOM 1514 C C . GLY A 1 190 ? 27.667 3.750 18.849 1.00 31.27 190 GLY A C 1
ATOM 1515 O O . GLY A 1 190 ? 27.470 3.583 17.653 1.00 31.27 190 GLY A O 1
ATOM 1516 N N . LYS A 1 191 ? 27.322 2.855 19.783 1.00 35.88 191 LYS A N 1
ATOM 1517 C CA . LYS A 1 191 ? 26.520 1.621 19.639 1.00 35.88 191 LYS A CA 1
ATOM 1518 C C . LYS A 1 191 ? 25.632 1.579 18.379 1.00 35.88 191 LYS A C 1
ATOM 1520 O O . LYS A 1 191 ? 24.464 1.975 18.408 1.00 35.88 191 LYS A O 1
ATOM 1525 N N . ALA A 1 192 ? 26.158 1.022 17.290 1.00 39.16 192 ALA A N 1
ATOM 1526 C CA . ALA A 1 192 ? 25.372 0.714 16.106 1.00 39.16 192 ALA A CA 1
ATOM 1527 C C . ALA A 1 192 ? 24.430 -0.451 16.437 1.00 39.16 192 ALA A C 1
ATOM 1529 O O . ALA A 1 192 ? 24.848 -1.596 16.607 1.00 39.16 192 ALA A O 1
ATOM 1530 N N . LYS A 1 193 ? 23.137 -0.137 16.571 1.00 37.88 193 LYS A N 1
ATOM 1531 C CA . LYS A 1 193 ? 22.045 -1.113 16.634 1.00 37.88 193 LYS A CA 1
ATOM 1532 C C . LYS A 1 193 ? 22.217 -2.114 15.490 1.00 37.88 193 LYS A C 1
ATOM 1534 O O . LYS A 1 193 ? 21.994 -1.756 14.334 1.00 37.88 193 LYS A O 1
ATOM 1539 N N . LYS A 1 194 ? 22.581 -3.355 15.833 1.00 39.06 194 LYS A N 1
ATOM 1540 C CA . LYS A 1 194 ? 22.486 -4.538 14.970 1.00 39.06 194 LYS A CA 1
ATOM 1541 C C . LYS A 1 194 ? 21.081 -4.545 14.360 1.00 39.06 194 LYS A C 1
ATOM 1543 O O . LYS A 1 194 ? 20.105 -4.865 15.035 1.00 39.06 194 LYS A O 1
ATOM 1548 N N . ARG A 1 195 ? 20.967 -4.110 13.104 1.00 38.50 195 ARG A N 1
ATOM 1549 C CA . ARG A 1 195 ? 19.773 -4.352 12.296 1.00 38.50 195 ARG A CA 1
ATOM 1550 C C . ARG A 1 195 ? 19.721 -5.857 12.091 1.00 38.50 195 ARG A C 1
ATOM 1552 O O . ARG A 1 195 ? 20.687 -6.428 11.590 1.00 38.50 195 ARG A O 1
ATOM 1559 N N . ALA A 1 196 ? 18.642 -6.474 12.560 1.00 40.94 196 ALA A N 1
ATOM 1560 C CA . ALA A 1 196 ? 18.358 -7.878 12.325 1.00 40.94 196 ALA A CA 1
ATOM 1561 C C . ALA A 1 196 ? 18.445 -8.131 10.814 1.00 40.94 196 ALA A C 1
ATOM 1563 O O . ALA A 1 196 ? 17.679 -7.555 10.040 1.00 40.94 196 ALA A O 1
ATOM 1564 N N . ARG A 1 197 ? 19.454 -8.906 10.406 1.00 42.03 197 ARG A N 1
ATOM 1565 C CA . ARG A 1 197 ? 19.524 -9.479 9.066 1.00 42.03 197 ARG A CA 1
ATOM 1566 C C . ARG A 1 197 ? 18.399 -10.502 9.012 1.00 42.03 197 ARG A C 1
ATOM 1568 O O . ARG A 1 197 ? 18.388 -11.420 9.823 1.00 42.03 197 ARG A O 1
ATOM 1575 N N . HIS A 1 198 ? 17.429 -10.260 8.140 1.00 39.72 198 HIS A N 1
ATOM 1576 C CA . HIS A 1 198 ? 16.415 -11.248 7.805 1.00 39.72 198 HIS A CA 1
ATOM 1577 C C . HIS A 1 198 ? 17.133 -12.496 7.281 1.00 39.72 198 HIS A C 1
ATOM 1579 O O . HIS A 1 198 ? 17.998 -12.383 6.412 1.00 39.72 198 HIS A O 1
ATOM 1585 N N . GLU A 1 199 ? 16.822 -13.635 7.889 1.00 35.56 199 GLU A N 1
ATOM 1586 C CA . GLU A 1 199 ? 17.353 -14.949 7.547 1.00 35.56 199 GLU A CA 1
ATOM 1587 C C . GLU A 1 199 ? 16.842 -15.417 6.177 1.00 35.56 199 GLU A C 1
ATOM 1589 O O . GLU A 1 199 ? 15.671 -15.234 5.844 1.00 35.56 199 GLU A O 1
ATOM 1594 N N . GLU A 1 200 ? 17.786 -15.974 5.414 1.00 36.03 200 GLU A N 1
ATOM 1595 C CA . GLU A 1 200 ? 17.679 -17.151 4.539 1.00 36.03 200 GLU A CA 1
ATOM 1596 C C . GLU A 1 200 ? 16.393 -17.322 3.713 1.00 36.03 200 GLU A C 1
ATOM 1598 O O . GLU A 1 200 ? 15.484 -18.075 4.047 1.00 36.03 200 GLU A O 1
ATOM 1603 N N . GLY A 1 201 ? 16.387 -16.694 2.540 1.00 42.50 201 GLY A N 1
ATOM 1604 C CA . GLY A 1 201 ? 15.859 -17.301 1.319 1.00 42.50 201 GLY A CA 1
ATOM 1605 C C . GLY A 1 201 ? 16.979 -17.240 0.286 1.00 42.50 201 GLY A C 1
ATOM 1606 O O . GLY A 1 201 ? 17.709 -16.245 0.301 1.00 42.50 201 GLY A O 1
ATOM 1607 N N . ASP A 1 202 ? 17.158 -18.298 -0.515 1.00 51.28 202 ASP A N 1
ATOM 1608 C CA . ASP A 1 202 ? 18.175 -18.423 -1.574 1.00 51.28 202 ASP A CA 1
ATOM 1609 C C . ASP A 1 202 ? 18.569 -17.054 -2.119 1.00 51.28 202 ASP A C 1
ATOM 1611 O O . ASP A 1 202 ? 17.735 -16.344 -2.686 1.00 51.28 202 ASP A O 1
ATOM 1615 N N . SER A 1 203 ? 19.804 -16.625 -1.843 1.00 56.69 203 SER A N 1
ATOM 1616 C CA . SER A 1 203 ? 20.228 -15.262 -2.137 1.00 56.69 203 SER A CA 1
ATOM 1617 C C . SER A 1 203 ? 20.321 -15.097 -3.647 1.00 56.69 203 SER A C 1
ATOM 1619 O O . SER A 1 203 ? 21.378 -15.322 -4.237 1.00 56.69 203 SER A O 1
ATOM 1621 N N . VAL A 1 204 ? 19.206 -14.734 -4.277 1.00 67.31 204 VAL A N 1
ATOM 1622 C CA . VAL A 1 204 ? 19.177 -14.353 -5.682 1.00 67.31 204 VAL A CA 1
ATOM 1623 C C . VAL A 1 204 ? 20.183 -13.216 -5.842 1.00 67.31 204 VAL A C 1
ATOM 1625 O O . VAL A 1 204 ? 20.096 -12.198 -5.148 1.00 67.31 204 VAL A O 1
ATOM 1628 N N . SER A 1 205 ? 21.189 -13.428 -6.692 1.00 79.50 205 SER A N 1
ATOM 1629 C CA . SER A 1 205 ? 22.276 -12.474 -6.893 1.00 79.50 205 SER A CA 1
ATOM 1630 C C . SER A 1 205 ? 21.720 -11.142 -7.389 1.00 79.50 205 SER A C 1
ATOM 1632 O O . SER A 1 205 ? 20.842 -11.102 -8.253 1.00 79.50 205 SER A O 1
ATOM 1634 N N . PHE A 1 206 ? 22.220 -10.044 -6.824 1.00 84.44 206 PHE A N 1
ATOM 1635 C CA . PHE A 1 206 ? 21.904 -8.710 -7.318 1.00 84.44 206 PHE A CA 1
ATOM 1636 C C . PHE A 1 206 ? 22.472 -8.553 -8.731 1.00 84.44 206 PHE A C 1
ATOM 1638 O O . PHE A 1 206 ? 23.652 -8.822 -8.943 1.00 84.44 206 PHE A O 1
ATOM 1645 N N . ASP A 1 207 ? 21.625 -8.138 -9.667 1.00 85.38 207 ASP A N 1
ATOM 1646 C CA . ASP A 1 207 ? 21.977 -7.926 -11.069 1.00 85.38 207 ASP A CA 1
ATOM 1647 C C . ASP A 1 207 ? 21.340 -6.609 -11.536 1.00 85.38 207 ASP A C 1
ATOM 1649 O O . ASP A 1 207 ? 20.116 -6.456 -11.508 1.00 85.38 207 ASP A O 1
ATOM 1653 N N . ASP A 1 208 ? 22.165 -5.629 -11.893 1.00 86.75 208 ASP A N 1
ATOM 1654 C CA . ASP A 1 208 ? 21.745 -4.305 -12.349 1.00 86.75 208 ASP A CA 1
ATOM 1655 C C . ASP A 1 208 ? 22.084 -4.013 -13.815 1.00 86.75 208 ASP A C 1
ATOM 1657 O O . ASP A 1 208 ? 21.868 -2.883 -14.255 1.00 86.75 208 ASP A O 1
ATOM 1661 N N . HIS A 1 209 ? 22.498 -5.025 -14.587 1.00 90.75 209 HIS A N 1
ATOM 1662 C CA . HIS A 1 209 ? 22.760 -4.879 -16.022 1.00 90.75 209 HIS A CA 1
ATOM 1663 C C . HIS A 1 209 ? 21.493 -4.513 -16.800 1.00 90.75 209 HIS A C 1
ATOM 1665 O O . HIS A 1 209 ? 21.570 -3.853 -17.830 1.00 90.75 209 HIS A O 1
ATOM 1671 N N . VAL A 1 210 ? 20.310 -4.910 -16.316 1.00 92.38 210 VAL A N 1
ATOM 1672 C CA . VAL A 1 210 ? 19.023 -4.540 -16.917 1.00 92.38 210 VAL A CA 1
ATOM 1673 C C . VAL A 1 210 ? 18.299 -3.548 -16.019 1.00 92.38 210 VAL A C 1
ATOM 1675 O O . VAL A 1 210 ? 17.926 -3.847 -14.878 1.00 92.38 210 VAL A O 1
ATOM 1678 N N . ALA A 1 211 ? 18.048 -2.359 -16.558 1.00 94.56 211 ALA A N 1
ATOM 1679 C CA . ALA A 1 211 ? 17.377 -1.283 -15.855 1.00 94.56 211 ALA A CA 1
ATOM 1680 C C . ALA A 1 211 ? 16.212 -0.703 -16.657 1.00 94.56 211 ALA A C 1
ATOM 1682 O O . ALA A 1 211 ? 16.268 -0.547 -17.874 1.00 94.56 211 ALA A O 1
ATOM 1683 N N . PHE A 1 212 ? 15.164 -0.312 -15.942 1.00 95.69 212 PHE A N 1
ATOM 1684 C CA . PHE A 1 212 ? 14.009 0.381 -16.491 1.00 95.69 212 PHE A CA 1
ATOM 1685 C C . PHE A 1 212 ? 14.046 1.839 -16.060 1.00 95.69 212 PHE A C 1
ATOM 1687 O O . PHE A 1 212 ? 14.050 2.146 -14.867 1.00 95.69 212 PHE A O 1
ATOM 1694 N N . VAL A 1 213 ? 14.026 2.748 -17.027 1.00 96.50 213 VAL A N 1
ATOM 1695 C CA . VAL A 1 213 ? 13.831 4.176 -16.785 1.00 96.50 213 VAL A CA 1
ATOM 1696 C C . VAL A 1 213 ? 12.374 4.497 -17.058 1.00 96.50 213 VAL A C 1
ATOM 1698 O O . VAL A 1 213 ? 11.919 4.356 -18.187 1.00 96.50 213 VAL A O 1
ATOM 1701 N N . CYS A 1 214 ? 11.641 4.947 -16.045 1.00 97.06 214 CYS A N 1
ATOM 1702 C CA . CYS A 1 214 ? 10.258 5.404 -16.179 1.00 97.06 214 CYS A CA 1
ATOM 1703 C C . CYS A 1 214 ? 10.181 6.916 -15.962 1.00 97.06 214 CYS A C 1
ATOM 1705 O O . CYS A 1 214 ? 10.739 7.437 -14.996 1.00 97.06 214 CYS A O 1
ATOM 1707 N N . THR A 1 215 ? 9.464 7.614 -16.838 1.00 97.44 215 THR A N 1
ATOM 1708 C CA . THR A 1 215 ? 9.227 9.059 -16.753 1.00 97.44 215 THR A CA 1
ATOM 1709 C C . THR A 1 215 ? 7.800 9.342 -16.313 1.00 97.44 215 THR A C 1
ATOM 1711 O O . THR A 1 215 ? 6.844 8.820 -16.890 1.00 97.44 215 THR A O 1
ATOM 1714 N N . PHE A 1 216 ? 7.670 10.204 -15.311 1.00 96.44 216 PHE A N 1
ATOM 1715 C CA . PHE A 1 216 ? 6.405 10.605 -14.708 1.00 96.44 216 PHE A CA 1
ATOM 1716 C C . PHE A 1 216 ? 6.104 12.078 -14.958 1.00 96.44 216 PHE A C 1
ATOM 1718 O O . PHE A 1 216 ? 6.962 12.854 -15.371 1.00 96.44 216 PHE A O 1
ATOM 1725 N N . SER A 1 217 ? 4.872 12.477 -14.652 1.00 95.44 217 SER A N 1
ATOM 1726 C CA . SER A 1 217 ? 4.419 13.864 -14.817 1.00 95.44 217 SER A CA 1
ATOM 1727 C C . SER A 1 217 ? 5.108 14.857 -13.871 1.00 95.44 217 SER A C 1
ATOM 1729 O O . SER A 1 217 ? 5.092 16.062 -14.113 1.00 95.44 217 SER A O 1
ATOM 1731 N N . SER A 1 218 ? 5.661 14.374 -12.753 1.00 95.00 218 SER A N 1
ATOM 1732 C CA . SER A 1 218 ? 6.268 15.210 -11.716 1.00 95.00 218 SER A CA 1
ATOM 1733 C C . SER A 1 218 ? 7.186 14.414 -10.788 1.00 95.00 218 SER A C 1
ATOM 1735 O O . SER A 1 218 ? 7.015 13.207 -10.591 1.00 95.00 218 SER A O 1
ATOM 1737 N N . GLU A 1 219 ? 8.095 15.119 -10.113 1.00 94.50 219 GLU A N 1
ATOM 1738 C CA . GLU A 1 219 ? 8.954 14.562 -9.059 1.00 94.50 219 GLU A CA 1
ATOM 1739 C C . GLU A 1 219 ? 8.144 13.920 -7.926 1.00 94.50 219 GLU A C 1
ATOM 1741 O O . GLU A 1 219 ? 8.532 12.894 -7.376 1.00 94.50 219 GLU A O 1
ATOM 1746 N N . ALA A 1 220 ? 6.975 14.476 -7.587 1.00 94.25 220 ALA A N 1
ATOM 1747 C CA . ALA A 1 220 ? 6.111 13.933 -6.539 1.00 94.25 220 ALA A CA 1
ATOM 1748 C C . ALA A 1 220 ? 5.594 12.522 -6.874 1.00 94.25 220 ALA A C 1
ATOM 1750 O O . ALA A 1 220 ? 5.432 11.683 -5.980 1.00 94.25 220 ALA A O 1
ATOM 1751 N N . LYS A 1 221 ? 5.346 12.253 -8.160 1.00 95.00 221 LYS A N 1
ATOM 1752 C CA . LYS A 1 221 ? 4.909 10.945 -8.661 1.00 95.00 221 LYS A CA 1
ATOM 1753 C C . LYS A 1 221 ? 6.071 9.966 -8.735 1.00 95.00 221 LYS A C 1
ATOM 1755 O O . LYS A 1 221 ? 5.953 8.862 -8.208 1.00 95.00 221 LYS A O 1
ATOM 1760 N N . ALA A 1 222 ? 7.223 10.409 -9.227 1.00 95.12 222 ALA A N 1
ATOM 1761 C CA . ALA A 1 222 ? 8.459 9.637 -9.168 1.00 95.12 222 ALA A CA 1
ATOM 1762 C C . ALA A 1 222 ? 8.835 9.249 -7.720 1.00 95.12 222 ALA A C 1
ATOM 1764 O O . ALA A 1 222 ? 9.068 8.079 -7.416 1.00 95.12 222 ALA A O 1
ATOM 1765 N N . ALA A 1 223 ? 8.774 10.195 -6.776 1.00 94.50 223 ALA A N 1
ATOM 1766 C CA . ALA A 1 223 ? 9.049 9.963 -5.357 1.00 94.50 223 ALA A CA 1
ATOM 1767 C C . ALA A 1 223 ? 8.100 8.934 -4.737 1.00 94.50 223 ALA A C 1
ATOM 1769 O O . ALA A 1 223 ? 8.485 8.188 -3.834 1.00 94.50 223 ALA A O 1
ATOM 1770 N N . ARG A 1 224 ? 6.849 8.879 -5.208 1.00 94.69 224 ARG A N 1
ATOM 1771 C CA . ARG A 1 224 ? 5.893 7.859 -4.787 1.00 94.69 224 ARG A CA 1
ATOM 1772 C C . ARG A 1 224 ? 6.365 6.468 -5.193 1.00 94.69 224 ARG A C 1
ATOM 1774 O O . ARG A 1 224 ? 6.441 5.606 -4.315 1.00 94.69 224 ARG A O 1
ATOM 1781 N N . VAL A 1 225 ? 6.739 6.293 -6.458 1.00 95.56 225 VAL A N 1
ATOM 1782 C CA . VAL A 1 225 ? 7.284 5.034 -6.984 1.00 95.56 225 VAL A CA 1
ATOM 1783 C C . VAL A 1 225 ? 8.534 4.633 -6.211 1.00 95.56 225 VAL A C 1
ATOM 1785 O O . VAL A 1 225 ? 8.553 3.560 -5.619 1.00 95.56 225 VAL A O 1
ATOM 1788 N N . VAL A 1 226 ? 9.514 5.528 -6.064 1.00 94.94 226 VAL A N 1
ATOM 1789 C CA . VAL A 1 226 ? 10.733 5.257 -5.280 1.00 94.94 226 VAL A CA 1
ATOM 1790 C C . VAL A 1 226 ? 10.404 4.899 -3.823 1.00 94.94 226 VAL A C 1
ATOM 1792 O O . VAL A 1 226 ? 11.023 4.019 -3.225 1.00 94.94 226 VAL A O 1
ATOM 1795 N N . SER A 1 227 ? 9.412 5.551 -3.209 1.00 93.12 227 SER A N 1
ATOM 1796 C CA . SER A 1 227 ? 9.062 5.285 -1.811 1.00 93.12 227 SER A CA 1
ATOM 1797 C C . SER A 1 227 ? 8.439 3.907 -1.581 1.00 93.12 227 SER A C 1
ATOM 1799 O O . SER A 1 227 ? 8.695 3.314 -0.530 1.00 93.12 227 SER A O 1
ATOM 1801 N N . GLU A 1 228 ? 7.651 3.412 -2.533 1.00 93.88 228 GLU A N 1
ATOM 1802 C CA . GLU A 1 228 ? 6.849 2.193 -2.396 1.00 93.88 228 GLU A CA 1
ATOM 1803 C C . GLU A 1 228 ? 7.496 0.973 -3.060 1.00 93.88 228 GLU A C 1
ATOM 1805 O O . GLU A 1 228 ? 7.435 -0.113 -2.490 1.00 93.88 228 GLU A O 1
ATOM 1810 N N . LEU A 1 229 ? 8.133 1.152 -4.221 1.00 93.44 229 LEU A N 1
ATOM 1811 C CA . LEU A 1 229 ? 8.705 0.069 -5.022 1.00 93.44 229 LEU A CA 1
ATOM 1812 C C . LEU A 1 229 ? 10.127 -0.305 -4.576 1.00 93.44 229 LEU A C 1
ATOM 1814 O O . LEU A 1 229 ? 10.499 -1.474 -4.623 1.00 93.44 229 LEU A O 1
ATOM 1818 N N . HIS A 1 230 ? 10.913 0.650 -4.068 1.00 92.31 230 HIS A N 1
ATOM 1819 C CA . HIS A 1 230 ? 12.251 0.352 -3.549 1.00 92.31 230 HIS A CA 1
ATOM 1820 C C . HIS A 1 230 ? 12.181 -0.607 -2.352 1.00 92.31 230 HIS A C 1
ATOM 1822 O O . HIS A 1 230 ? 11.585 -0.274 -1.319 1.00 92.31 230 HIS A O 1
ATOM 1828 N N . GLY A 1 231 ? 12.862 -1.746 -2.467 1.00 88.81 231 GLY A N 1
ATOM 1829 C CA . GLY A 1 231 ? 12.881 -2.832 -1.490 1.00 88.81 231 GLY A CA 1
ATOM 1830 C C . GLY A 1 231 ? 11.672 -3.766 -1.570 1.00 88.81 231 GLY A C 1
ATOM 1831 O O . GLY A 1 231 ? 11.578 -4.685 -0.761 1.00 88.81 231 GLY A O 1
ATOM 1832 N N . SER A 1 232 ? 10.743 -3.536 -2.504 1.00 90.12 232 SER A N 1
ATOM 1833 C CA . SER A 1 232 ? 9.709 -4.523 -2.825 1.00 90.12 232 SER A CA 1
ATOM 1834 C C . SER A 1 232 ? 10.324 -5.721 -3.545 1.00 90.12 232 SER A C 1
ATOM 1836 O O . SER A 1 232 ? 11.406 -5.611 -4.122 1.00 90.12 232 SER A O 1
ATOM 1838 N N . THR A 1 233 ? 9.652 -6.866 -3.487 1.00 87.75 233 THR A N 1
ATOM 1839 C CA . THR A 1 233 ? 10.096 -8.083 -4.163 1.00 87.75 233 THR A CA 1
ATOM 1840 C C . THR A 1 233 ? 9.414 -8.247 -5.515 1.00 87.75 233 THR A C 1
ATOM 1842 O O . THR A 1 233 ? 8.189 -8.158 -5.614 1.00 87.75 233 THR A O 1
ATOM 1845 N N . PHE A 1 234 ? 10.210 -8.518 -6.544 1.00 84.12 234 PHE A N 1
ATOM 1846 C CA . PHE A 1 234 ? 9.766 -8.896 -7.879 1.00 84.12 234 PHE A CA 1
ATOM 1847 C C . PHE A 1 234 ? 10.546 -10.144 -8.290 1.00 84.12 234 PHE A C 1
ATOM 1849 O O . PHE A 1 234 ? 11.769 -10.120 -8.254 1.00 84.12 234 PHE A O 1
ATOM 1856 N N . ASP A 1 235 ? 9.850 -11.240 -8.592 1.00 82.81 235 ASP A N 1
ATOM 1857 C CA . ASP A 1 235 ? 10.466 -12.539 -8.911 1.00 82.81 235 ASP A CA 1
ATOM 1858 C C . ASP A 1 235 ? 11.593 -12.950 -7.935 1.00 82.81 235 ASP A C 1
ATOM 1860 O O . ASP A 1 235 ? 12.741 -13.186 -8.299 1.00 82.81 235 ASP A O 1
ATOM 1864 N N . SER A 1 236 ? 11.287 -12.929 -6.632 1.00 86.19 236 SER A N 1
ATOM 1865 C CA . SER A 1 236 ? 12.241 -13.195 -5.535 1.00 86.19 236 SER A CA 1
ATOM 1866 C C . SER A 1 236 ? 13.438 -12.228 -5.421 1.00 86.19 236 SER A C 1
ATOM 1868 O O . SER A 1 236 ? 14.242 -12.363 -4.500 1.00 86.19 236 SER A O 1
ATOM 1870 N N . ARG A 1 237 ? 13.538 -11.200 -6.275 1.00 88.56 237 ARG A N 1
ATOM 1871 C CA . ARG A 1 237 ? 14.571 -10.152 -6.233 1.00 88.56 237 ARG A CA 1
ATOM 1872 C C . ARG A 1 237 ? 14.070 -8.910 -5.512 1.00 88.56 237 ARG A C 1
ATOM 1874 O O . ARG A 1 237 ? 12.922 -8.505 -5.668 1.00 88.56 237 ARG A O 1
ATOM 1881 N N . ALA A 1 238 ? 14.936 -8.269 -4.729 1.00 91.31 238 ALA A N 1
ATOM 1882 C CA . ALA A 1 238 ? 14.629 -6.980 -4.116 1.00 91.31 238 ALA A CA 1
ATOM 1883 C C . ALA A 1 238 ? 14.880 -5.842 -5.116 1.00 91.31 238 ALA A C 1
ATOM 1885 O O . ALA A 1 238 ? 1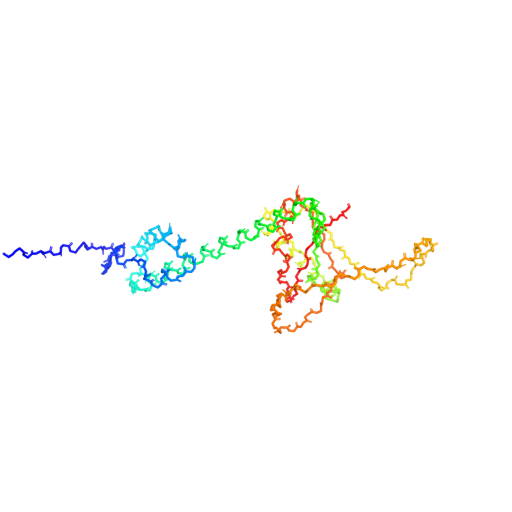6.025 -5.567 -5.480 1.00 91.31 238 ALA A O 1
ATOM 1886 N N . VAL A 1 239 ? 13.813 -5.159 -5.522 1.00 92.62 239 VAL A N 1
ATOM 1887 C CA . VAL A 1 239 ? 13.862 -4.070 -6.499 1.00 92.62 239 VAL A CA 1
ATOM 1888 C C . VAL A 1 239 ? 14.575 -2.858 -5.909 1.00 92.62 239 VAL A C 1
ATOM 1890 O O . VAL A 1 239 ? 14.245 -2.393 -4.811 1.00 92.62 239 VAL A O 1
ATOM 1893 N N . LEU A 1 240 ? 15.513 -2.287 -6.660 1.00 92.25 240 LEU A N 1
ATOM 1894 C CA . LEU A 1 240 ? 16.183 -1.045 -6.293 1.00 92.25 240 LEU A CA 1
ATOM 1895 C C . LEU A 1 240 ? 15.636 0.100 -7.150 1.00 92.25 240 LEU A C 1
ATOM 1897 O O . LEU A 1 240 ? 15.755 0.091 -8.370 1.00 92.25 240 LEU A O 1
ATOM 1901 N N . CYS A 1 241 ? 15.044 1.109 -6.508 1.00 94.19 241 CYS A N 1
ATOM 1902 C CA . CYS A 1 241 ? 14.609 2.330 -7.194 1.00 94.19 241 CYS A CA 1
ATOM 1903 C C . CYS A 1 241 ? 15.397 3.545 -6.718 1.00 94.19 241 CYS A C 1
ATOM 1905 O O . CYS A 1 241 ? 15.562 3.736 -5.506 1.00 94.19 241 CYS A O 1
ATOM 1907 N N . ARG A 1 242 ? 15.797 4.395 -7.662 1.00 94.19 242 ARG A N 1
ATOM 1908 C CA . ARG A 1 242 ? 16.385 5.717 -7.422 1.00 94.19 242 ARG A CA 1
ATOM 1909 C C . ARG A 1 242 ? 15.875 6.714 -8.459 1.00 94.19 242 ARG A C 1
ATOM 1911 O O . ARG A 1 242 ? 15.386 6.319 -9.514 1.00 94.19 242 ARG A O 1
ATOM 1918 N N . PHE A 1 243 ? 15.977 7.999 -8.162 1.00 94.56 243 PHE A N 1
ATOM 1919 C CA . PHE A 1 243 ? 15.805 9.032 -9.170 1.00 94.56 243 PHE A CA 1
ATOM 1920 C C . PHE A 1 243 ? 16.915 8.936 -10.214 1.00 94.56 243 PHE A C 1
ATOM 1922 O O . PHE A 1 243 ? 18.053 8.579 -9.899 1.00 94.56 243 PHE A O 1
ATOM 1929 N N . TYR A 1 244 ? 16.565 9.248 -11.456 1.00 92.69 244 TYR A N 1
ATOM 1930 C CA . TYR A 1 244 ? 17.497 9.261 -12.572 1.00 92.69 244 TYR A CA 1
ATOM 1931 C C . TYR A 1 244 ? 17.666 10.687 -13.086 1.00 92.69 244 TYR A C 1
ATOM 1933 O O . TYR A 1 244 ? 16.681 11.389 -13.327 1.00 92.69 244 TYR A O 1
ATOM 1941 N N . ALA A 1 245 ? 18.915 11.125 -13.207 1.00 85.69 245 ALA A N 1
ATOM 1942 C CA . ALA A 1 245 ? 19.253 12.374 -13.868 1.00 85.69 245 ALA A CA 1
ATOM 1943 C C . ALA A 1 245 ? 19.464 12.054 -15.350 1.00 85.69 245 ALA A C 1
ATOM 1945 O O . ALA A 1 245 ? 20.456 11.409 -15.690 1.00 85.69 245 ALA A O 1
ATOM 1946 N N . LEU A 1 246 ? 18.487 12.427 -16.179 1.00 77.81 246 LEU A N 1
ATOM 1947 C CA . LEU A 1 246 ? 18.640 12.464 -17.633 1.00 77.81 246 LEU A CA 1
ATOM 1948 C C . LEU A 1 246 ? 19.351 13.750 -18.055 1.00 77.81 246 LEU A C 1
ATOM 1950 O O . LEU A 1 246 ? 19.142 14.778 -17.369 1.00 77.81 246 LEU A O 1
#